Protein AF-A0A4Q3AAF3-F1 (afdb_monomer)

Solvent-accessible surface area (backbone atoms only — not comparable to full-atom values): 15117 Å² total; per-residue (Å²): 137,62,59,66,56,53,50,59,73,47,56,67,71,51,70,51,72,47,73,45,76,48,66,46,60,43,76,59,90,96,43,78,40,74,46,97,82,47,59,30,29,54,27,43,37,38,34,40,53,88,66,53,76,48,76,46,45,38,58,68,77,47,79,76,77,36,32,62,87,63,33,92,82,40,63,65,52,43,53,52,43,24,71,73,72,73,44,76,74,86,74,53,55,46,71,31,85,80,60,71,42,50,77,42,81,54,97,92,39,70,30,32,33,31,79,30,52,50,70,33,44,70,38,61,87,58,60,40,61,38,67,67,76,87,38,23,40,35,35,40,34,41,33,61,37,55,88,44,56,101,46,68,53,31,60,54,52,49,56,37,39,32,49,47,13,42,51,48,45,26,20,30,44,34,49,32,77,32,32,65,24,32,36,30,37,37,77,38,36,44,46,36,88,76,87,62,45,74,30,61,47,52,44,99,86,65,42,36,87,57,90,83,84,74,84,69,77,81,80,65,49,62,77,36,65,82,33,70,49,46,75,58,43,69,52,61,58,52,51,50,51,52,50,52,52,54,60,69,65,50,74,78,81,71,78,79,73,82,90,78,87,131

Nearest PDB structures (foldseek):
  8aq2-assembly1_A  TM=7.868E-01  e=7.734E-13  Pseudomonas aeruginosa PAO1
  8b0k-assembly1_A  TM=7.702E-01  e=8.728E-13  Escherichia coli K-12
  5vrg-assembly1_A  TM=8.049E-01  e=4.463E-12  Escherichia coli K-12
  6nwr-assembly1_A  TM=7.728E-01  e=2.034E-12  Escherichia coli K-12
  8b0n-assembly1_A  TM=7.643E-01  e=6.037E-12  Escherichia coli K-12

Mean predicted aligned error: 6.68 Å

pLDDT: mean 91.02, std 10.15, range [48.88, 98.69]

Structure (mmCIF, N/CA/C/O backbone):
data_AF-A0A4Q3AAF3-F1
#
_entry.id   AF-A0A4Q3AAF3-F1
#
loop_
_atom_site.group_PDB
_atom_site.id
_atom_site.type_symbol
_atom_site.label_atom_id
_atom_site.label_alt_id
_atom_site.label_comp_id
_atom_site.label_asym_id
_atom_site.label_entity_id
_atom_site.label_seq_id
_atom_site.pdbx_PDB_ins_code
_atom_site.Cartn_x
_atom_site.Cartn_y
_atom_site.Cartn_z
_atom_site.occupancy
_atom_site.B_iso_or_equiv
_atom_site.auth_seq_id
_atom_site.auth_comp_id
_atom_site.auth_asym_id
_atom_site.auth_atom_id
_atom_site.pdbx_PDB_model_num
ATOM 1 N N . TYR A 1 1 ? -24.291 -3.161 -12.579 1.00 52.94 1 TYR A N 1
ATOM 2 C CA . TYR A 1 1 ? -24.188 -3.611 -11.177 1.00 52.94 1 TYR A CA 1
ATOM 3 C C . TYR A 1 1 ? -23.830 -2.410 -10.315 1.00 52.94 1 TYR A C 1
ATOM 5 O O . TYR A 1 1 ? -22.797 -1.807 -10.570 1.00 52.94 1 TYR A O 1
ATOM 13 N N . ASN A 1 2 ? -24.704 -1.996 -9.392 1.00 70.31 2 ASN A N 1
ATOM 14 C CA . ASN A 1 2 ? -24.503 -0.807 -8.556 1.00 70.31 2 ASN A CA 1
ATOM 15 C C . ASN A 1 2 ? -23.909 -1.213 -7.196 1.00 70.31 2 ASN A C 1
ATOM 17 O O . ASN A 1 2 ? -24.576 -1.856 -6.389 1.00 70.31 2 ASN A O 1
ATOM 21 N N . THR A 1 3 ? -22.650 -0.851 -6.944 1.00 68.31 3 THR A N 1
ATOM 22 C CA . THR A 1 3 ? -21.942 -1.144 -5.684 1.00 68.31 3 THR A CA 1
ATOM 23 C C . THR A 1 3 ? -22.663 -0.563 -4.465 1.00 68.31 3 THR A C 1
ATOM 25 O O . THR A 1 3 ? -22.691 -1.197 -3.415 1.00 68.31 3 THR A O 1
ATOM 28 N N . LEU A 1 4 ? -23.293 0.609 -4.609 1.00 68.75 4 LEU A N 1
ATOM 29 C CA . LEU A 1 4 ? -24.018 1.260 -3.515 1.00 68.75 4 LEU A CA 1
ATOM 30 C C . LEU A 1 4 ? -25.271 0.485 -3.112 1.00 68.75 4 LEU A C 1
ATOM 32 O O . LEU A 1 4 ? -25.603 0.459 -1.931 1.00 68.75 4 LEU A O 1
ATOM 36 N N . ASP A 1 5 ? -25.937 -0.168 -4.064 1.00 71.94 5 ASP A N 1
ATOM 37 C CA . ASP A 1 5 ? -27.120 -0.972 -3.759 1.00 71.94 5 ASP A CA 1
ATOM 38 C C . ASP A 1 5 ? -26.726 -2.222 -2.967 1.00 71.94 5 ASP A C 1
ATOM 40 O O . ASP A 1 5 ? -27.377 -2.518 -1.977 1.00 71.94 5 ASP A O 1
ATOM 44 N N . ARG A 1 6 ? -25.588 -2.868 -3.272 1.00 69.50 6 ARG A N 1
ATOM 45 C CA . ARG A 1 6 ? -25.087 -3.996 -2.458 1.00 69.50 6 ARG A CA 1
ATOM 46 C C . ARG A 1 6 ? -24.661 -3.588 -1.050 1.00 69.50 6 ARG A C 1
ATOM 48 O O . ARG A 1 6 ? -24.878 -4.348 -0.115 1.00 69.50 6 ARG A O 1
ATOM 55 N N . ILE A 1 7 ? -24.056 -2.407 -0.892 1.00 72.31 7 ILE A N 1
ATOM 56 C CA . ILE A 1 7 ? -23.740 -1.872 0.442 1.00 72.31 7 ILE A CA 1
ATOM 57 C C . ILE A 1 7 ? -25.039 -1.653 1.226 1.00 72.31 7 ILE A C 1
ATOM 59 O O . ILE A 1 7 ? -25.134 -2.065 2.375 1.00 72.31 7 ILE A O 1
ATOM 63 N N . ARG A 1 8 ? -26.065 -1.071 0.591 1.00 70.12 8 ARG A N 1
ATOM 64 C CA . ARG A 1 8 ? -27.381 -0.850 1.211 1.00 70.12 8 ARG A CA 1
ATOM 65 C C . ARG A 1 8 ? -28.111 -2.156 1.535 1.00 70.12 8 ARG A C 1
ATOM 67 O O . ARG A 1 8 ? -28.707 -2.253 2.600 1.00 70.12 8 ARG A O 1
ATOM 74 N N . GLU A 1 9 ? -28.046 -3.152 0.653 1.00 71.88 9 GLU A N 1
ATOM 75 C CA . GLU A 1 9 ? -28.595 -4.499 0.870 1.00 71.88 9 GLU A CA 1
ATOM 76 C C . GLU A 1 9 ? -27.889 -5.232 2.020 1.00 71.88 9 GLU A C 1
ATOM 78 O O . GLU A 1 9 ? -28.527 -5.988 2.748 1.00 71.88 9 GLU A O 1
ATOM 83 N N . GLY A 1 10 ? -26.586 -4.997 2.203 1.00 65.94 10 GLY A N 1
ATOM 84 C CA . GLY A 1 10 ? -25.796 -5.550 3.305 1.00 65.94 10 GLY A CA 1
ATOM 85 C C . GLY A 1 10 ? -26.092 -4.935 4.678 1.00 65.94 10 GLY A C 1
ATOM 86 O O . GLY A 1 10 ? -25.635 -5.477 5.686 1.00 65.94 10 GLY A O 1
ATOM 87 N N . GLY A 1 11 ? -26.857 -3.838 4.737 1.00 71.12 11 GLY A N 1
ATOM 88 C CA . GLY A 1 11 ? -27.156 -3.113 5.973 1.00 71.12 11 GLY A CA 1
ATOM 89 C C . GLY A 1 11 ? -25.887 -2.633 6.684 1.00 71.12 11 GLY A C 1
ATOM 90 O O . GLY A 1 11 ? -24.938 -2.185 6.044 1.00 71.12 11 GLY A O 1
ATOM 91 N N . ASP A 1 12 ? -25.850 -2.778 8.009 1.00 68.25 12 ASP A N 1
ATOM 92 C CA . ASP A 1 12 ? -24.708 -2.373 8.845 1.00 68.25 12 ASP A CA 1
ATOM 93 C C . ASP A 1 12 ? -23.558 -3.401 8.847 1.00 68.25 12 ASP A C 1
ATOM 95 O O . ASP A 1 12 ? -22.558 -3.230 9.540 1.00 68.25 12 ASP A O 1
ATOM 99 N N . ASN A 1 13 ? -23.664 -4.489 8.076 1.00 81.06 13 ASN A N 1
ATOM 100 C CA . ASN A 1 13 ? -22.727 -5.610 8.132 1.00 81.06 13 ASN A CA 1
ATOM 101 C C . ASN A 1 13 ? -21.576 -5.479 7.119 1.00 81.06 13 ASN A C 1
ATOM 103 O O . ASN A 1 13 ? -21.380 -6.340 6.256 1.00 81.06 13 ASN A O 1
ATOM 107 N N . PHE A 1 14 ? -20.813 -4.388 7.205 1.00 87.69 14 PHE A N 1
ATOM 108 C CA . PHE A 1 14 ? -19.601 -4.193 6.409 1.00 87.69 14 PHE A CA 1
ATOM 109 C C . PHE A 1 14 ? -18.474 -3.559 7.224 1.00 87.69 14 PHE A C 1
ATOM 111 O O . PHE A 1 14 ? -18.699 -2.860 8.207 1.00 87.69 14 PHE A O 1
ATOM 118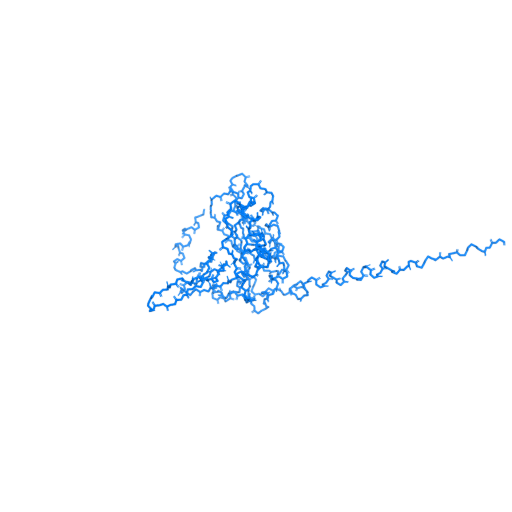 N N . THR A 1 15 ? -17.243 -3.784 6.768 1.00 91.75 15 THR A N 1
ATOM 119 C CA . THR A 1 15 ? -16.050 -3.119 7.297 1.00 91.75 15 THR A CA 1
ATOM 120 C C . THR A 1 15 ? -15.636 -2.016 6.334 1.00 91.75 15 THR A C 1
ATOM 122 O O . THR A 1 15 ? -15.412 -2.274 5.149 1.00 91.75 15 THR A O 1
ATOM 125 N N . LEU A 1 16 ? -15.516 -0.788 6.831 1.00 93.81 16 LEU A N 1
ATOM 126 C CA . LEU A 1 16 ? -15.015 0.348 6.066 1.00 93.81 16 LEU A CA 1
ATOM 127 C C . LEU A 1 16 ? -13.511 0.498 6.289 1.00 93.81 16 LEU A C 1
ATOM 129 O O . LEU A 1 16 ? -13.053 0.575 7.425 1.00 93.81 16 LEU A O 1
ATOM 133 N N . MET A 1 17 ? -12.743 0.585 5.205 1.00 97.06 17 MET A N 1
ATOM 134 C CA . MET A 1 17 ? -11.305 0.855 5.254 1.00 97.06 17 MET A CA 1
ATOM 135 C C . MET A 1 17 ? -10.993 2.106 4.442 1.00 97.06 17 MET A C 1
ATOM 137 O O . MET A 1 17 ? -11.437 2.223 3.299 1.00 97.06 17 MET A O 1
ATOM 141 N N . LEU A 1 18 ? -10.243 3.042 5.018 1.00 96.75 18 LEU A N 1
ATOM 142 C CA . LEU A 1 18 ? -9.962 4.333 4.391 1.00 96.75 18 LEU A CA 1
ATOM 143 C C . LEU A 1 18 ? -8.634 4.929 4.862 1.00 96.75 18 LEU A C 1
ATOM 145 O O . LEU A 1 18 ? -8.217 4.726 6.000 1.00 96.75 18 LEU A O 1
ATOM 149 N N . GLY A 1 19 ? -7.982 5.690 3.984 1.00 97.06 19 GLY A N 1
ATOM 150 C CA . GLY A 1 19 ? -6.834 6.510 4.362 1.00 97.06 19 GLY A CA 1
ATOM 151 C C . GLY A 1 19 ? -7.279 7.738 5.156 1.00 97.06 19 GLY A C 1
ATOM 152 O O . GLY A 1 19 ? -8.227 8.415 4.758 1.00 97.06 19 GLY A O 1
ATOM 153 N N . VAL A 1 20 ? -6.595 8.032 6.260 1.00 96.44 20 VAL A N 1
ATOM 154 C CA . VAL A 1 20 ? -6.827 9.201 7.119 1.00 96.44 20 VAL A CA 1
ATOM 155 C C . VAL A 1 20 ? -5.497 9.784 7.581 1.00 96.44 20 VAL A C 1
ATOM 157 O O . VAL A 1 20 ? -4.500 9.074 7.662 1.00 96.44 20 VAL A O 1
ATOM 160 N N . ASN A 1 21 ? -5.489 11.066 7.934 1.00 95.06 21 ASN A N 1
ATOM 161 C CA . ASN A 1 21 ? -4.389 11.633 8.705 1.00 95.06 21 ASN A CA 1
ATOM 162 C C . ASN A 1 21 ? -4.756 11.591 10.189 1.00 95.06 21 ASN A C 1
ATOM 164 O O . ASN A 1 21 ? -5.835 12.046 10.569 1.00 95.06 21 ASN A O 1
ATOM 168 N N . GLU A 1 22 ? -3.860 11.068 11.019 1.00 94.00 22 GLU A N 1
ATOM 169 C CA . GLU A 1 22 ? -3.971 11.136 12.477 1.00 94.00 22 GLU A CA 1
ATOM 170 C C . GLU A 1 22 ? -3.061 12.241 13.009 1.00 94.00 22 GLU A C 1
ATOM 172 O O . GLU A 1 22 ? -1.977 12.472 12.478 1.00 94.00 22 GLU A O 1
ATOM 177 N N . MET A 1 23 ? -3.475 12.906 14.082 1.00 93.31 23 MET A N 1
ATOM 178 C CA . MET A 1 23 ? -2.710 13.982 14.703 1.00 93.31 23 MET A CA 1
ATOM 179 C C . MET A 1 23 ? -2.819 13.880 16.220 1.00 93.31 23 MET A C 1
ATOM 181 O O . MET A 1 23 ? -3.874 13.517 16.742 1.00 93.31 23 MET A O 1
ATOM 185 N N . GLU A 1 24 ? -1.731 14.170 16.933 1.00 92.81 24 GLU A N 1
ATOM 186 C CA . GLU A 1 24 ? -1.787 14.239 18.391 1.00 92.81 24 GLU A CA 1
ATOM 187 C C . GLU A 1 24 ? -2.645 15.413 18.861 1.00 92.81 24 GLU A C 1
ATOM 189 O O . GLU A 1 24 ? -2.466 16.557 18.439 1.00 92.81 24 GLU A O 1
ATOM 194 N N . ALA A 1 25 ? -3.518 15.118 19.815 1.00 92.06 25 ALA A N 1
ATOM 195 C CA . ALA A 1 25 ? -4.294 16.098 20.547 1.00 92.06 25 ALA A CA 1
ATOM 196 C C . ALA A 1 25 ? -4.103 15.887 22.052 1.00 92.06 25 ALA A C 1
ATOM 198 O O . ALA A 1 25 ? -3.832 14.778 22.518 1.00 92.06 25 ALA A O 1
ATOM 199 N N . GLU A 1 26 ? -4.252 16.964 22.806 1.00 91.75 26 GLU A N 1
ATOM 200 C CA . GLU A 1 26 ? -4.378 16.962 24.256 1.00 91.75 26 GLU A CA 1
ATOM 201 C C . GLU A 1 26 ? -5.856 17.015 24.629 1.00 91.75 26 GLU A C 1
ATOM 203 O O . GLU A 1 26 ? -6.668 17.650 23.956 1.00 91.75 26 GLU A O 1
ATOM 208 N N . ARG A 1 27 ? -6.225 16.311 25.697 1.00 90.38 27 ARG A N 1
ATOM 209 C CA . ARG A 1 27 ? -7.585 16.357 26.225 1.00 90.38 27 ARG A CA 1
ATOM 210 C C . ARG A 1 27 ? -7.659 17.439 27.295 1.00 90.38 27 ARG A C 1
ATOM 212 O O . ARG A 1 27 ? -6.979 17.323 28.311 1.00 90.38 27 ARG A O 1
ATOM 219 N N . ASP A 1 28 ? -8.509 18.433 27.077 1.00 88.50 28 ASP A N 1
ATOM 220 C CA . ASP A 1 28 ? -8.849 19.466 28.053 1.00 88.50 28 ASP A CA 1
ATOM 221 C C . ASP A 1 28 ? -10.339 19.343 28.404 1.00 88.50 28 ASP A C 1
ATOM 223 O O . ASP A 1 28 ? -11.227 19.697 27.623 1.00 88.50 28 ASP A O 1
ATOM 227 N N . GLY A 1 29 ? -10.621 18.712 29.547 1.00 88.50 29 GLY A N 1
ATOM 228 C CA . GLY A 1 29 ? -11.976 18.317 29.934 1.00 88.50 29 GLY A CA 1
ATOM 229 C C . GLY A 1 29 ? -12.622 17.356 28.923 1.00 88.50 29 GLY A C 1
ATOM 230 O O . GLY A 1 29 ? -12.145 16.235 28.713 1.00 88.50 29 GLY A O 1
ATOM 231 N N . ASP A 1 30 ? -13.718 17.800 28.305 1.00 89.56 30 ASP A N 1
ATOM 232 C CA . ASP A 1 30 ? -14.479 17.046 27.296 1.00 89.56 30 ASP A CA 1
ATOM 233 C C . ASP A 1 30 ? -14.116 17.415 25.850 1.00 89.56 30 ASP A C 1
ATOM 235 O O . ASP A 1 30 ? -14.721 16.903 24.907 1.00 89.56 30 ASP A O 1
ATOM 239 N N . VAL A 1 31 ? -13.118 18.281 25.656 1.00 88.00 31 VAL A N 1
ATOM 240 C CA . VAL A 1 31 ? -12.682 18.733 24.333 1.00 88.00 31 VAL A CA 1
ATOM 241 C C . VAL A 1 31 ? -11.272 18.223 24.045 1.00 88.00 31 VAL A C 1
ATOM 243 O O . VAL A 1 31 ? -10.412 18.157 24.923 1.00 88.00 31 VAL A O 1
ATOM 246 N N . PHE A 1 32 ? -11.027 17.855 22.789 1.00 87.44 32 PHE A N 1
ATOM 247 C CA . PHE A 1 32 ? -9.683 17.591 22.289 1.00 87.44 32 PHE A CA 1
ATOM 248 C C . PHE A 1 32 ? -9.124 18.861 21.652 1.00 87.44 32 PHE A C 1
ATOM 250 O O . PHE A 1 32 ? -9.693 19.388 20.695 1.00 87.44 32 PHE A O 1
ATOM 257 N N . MET A 1 33 ? -8.007 19.339 22.185 1.00 88.25 33 MET A N 1
ATOM 258 C CA . MET A 1 33 ? -7.273 20.499 21.699 1.00 88.25 33 MET A CA 1
ATOM 259 C C . MET A 1 33 ? -6.016 20.028 20.974 1.00 88.25 33 MET A C 1
ATOM 261 O O . MET A 1 33 ? -5.322 19.122 21.429 1.00 88.25 33 MET A O 1
ATOM 265 N N . MET A 1 34 ? -5.701 20.628 19.829 1.00 84.50 34 MET A N 1
ATOM 266 C CA . MET A 1 34 ? -4.475 20.282 19.109 1.00 84.50 34 MET A CA 1
ATOM 267 C C . MET A 1 34 ? -3.245 20.746 19.889 1.00 84.50 34 MET A C 1
ATOM 269 O O . MET A 1 34 ? -3.215 21.871 20.391 1.00 84.50 34 MET A O 1
ATOM 273 N N . LYS A 1 35 ? -2.217 19.893 19.951 1.00 88.00 35 LYS A N 1
ATOM 274 C CA . LYS A 1 35 ? -0.924 20.273 20.535 1.00 88.00 35 LYS A CA 1
ATOM 275 C C . LYS A 1 35 ? -0.267 21.366 19.694 1.00 88.00 35 LYS A C 1
ATOM 277 O O . LYS A 1 35 ? -0.510 21.458 18.492 1.00 88.00 35 LYS A O 1
ATOM 282 N N . SER A 1 36 ? 0.594 22.167 20.320 1.00 83.75 36 SER A N 1
ATOM 283 C CA . SER A 1 36 ? 1.356 23.222 19.637 1.00 83.75 36 SER A CA 1
ATOM 284 C C . SER A 1 36 ? 2.332 22.677 18.589 1.00 83.75 36 SER A C 1
ATOM 286 O O . SER A 1 36 ? 2.505 23.301 17.547 1.00 83.75 36 SER A O 1
ATOM 288 N N . ASP A 1 37 ? 2.923 21.508 18.852 1.00 85.94 37 ASP A N 1
ATOM 289 C CA . ASP A 1 37 ? 3.763 20.746 17.921 1.00 85.94 37 ASP A CA 1
ATOM 290 C C . ASP A 1 37 ? 3.319 19.270 17.916 1.00 85.94 37 A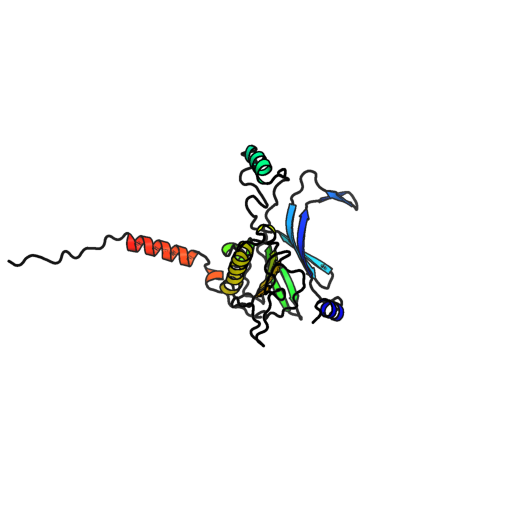SP A C 1
ATOM 292 O O . ASP A 1 37 ? 3.855 18.430 18.648 1.00 85.94 37 ASP A O 1
ATOM 296 N N . PRO A 1 38 ? 2.227 18.954 17.205 1.00 90.69 38 PRO A N 1
ATOM 297 C CA . PRO A 1 38 ? 1.637 17.631 17.222 1.00 90.69 38 PRO A CA 1
ATOM 298 C C . PRO A 1 38 ? 2.364 16.719 16.241 1.00 90.69 38 PRO A C 1
ATOM 300 O O . PRO A 1 38 ? 2.608 17.076 15.088 1.00 90.69 38 PRO A O 1
ATOM 303 N N . ARG A 1 39 ? 2.613 15.474 16.653 1.00 93.69 39 ARG A N 1
ATOM 304 C CA . ARG A 1 39 ? 2.966 14.442 15.677 1.00 93.69 39 ARG A CA 1
ATOM 305 C C . ARG A 1 39 ? 1.770 14.178 14.767 1.00 93.69 39 ARG A C 1
ATOM 307 O O . ARG A 1 39 ? 0.637 14.067 15.236 1.00 93.69 39 ARG A O 1
ATOM 314 N N . VAL A 1 40 ? 2.047 14.063 13.473 1.00 95.44 40 VAL A N 1
ATOM 315 C CA . VAL A 1 40 ? 1.059 13.776 12.430 1.00 95.44 40 VAL A CA 1
ATOM 316 C C . VAL A 1 40 ? 1.445 12.476 11.740 1.00 95.44 40 VAL A C 1
ATOM 318 O O . VAL A 1 40 ? 2.611 12.278 11.411 1.00 95.44 40 VAL A O 1
ATOM 321 N N . TRP A 1 41 ? 0.485 11.595 11.491 1.00 97.38 41 TRP A N 1
ATOM 322 C CA . TRP A 1 41 ? 0.685 10.341 10.772 1.00 97.38 41 TRP A CA 1
ATOM 323 C C . TRP A 1 41 ? -0.230 10.266 9.558 1.00 97.38 41 TRP A C 1
ATOM 325 O O . TRP A 1 41 ? -1.352 10.766 9.574 1.00 97.38 41 TRP A O 1
ATOM 335 N N . ASN A 1 42 ? 0.267 9.613 8.514 1.00 97.31 42 ASN A N 1
ATOM 336 C CA . ASN A 1 42 ? -0.546 9.126 7.412 1.00 97.31 42 ASN A CA 1
ATOM 337 C C . ASN A 1 42 ? -0.960 7.695 7.773 1.00 97.31 42 ASN A C 1
ATOM 339 O O . ASN A 1 42 ? -0.090 6.875 8.071 1.00 97.31 42 ASN A O 1
ATOM 343 N N . SER A 1 43 ? -2.254 7.402 7.797 1.00 97.88 43 SER A N 1
ATOM 344 C CA . SER A 1 43 ? -2.780 6.194 8.432 1.00 97.88 43 SER A CA 1
ATOM 345 C C . SER A 1 43 ? -3.846 5.507 7.583 1.00 97.88 43 SER A C 1
ATOM 347 O O . SER A 1 43 ? -4.553 6.131 6.796 1.00 97.88 43 SER A O 1
ATOM 349 N N . LEU A 1 44 ? -3.987 4.198 7.770 1.00 98.19 44 LEU A N 1
ATOM 350 C CA . LEU A 1 44 ? -5.137 3.415 7.333 1.00 98.19 44 LEU A CA 1
ATOM 351 C C . LEU A 1 44 ? -6.053 3.205 8.540 1.00 98.19 44 LEU A C 1
ATOM 353 O O . LEU A 1 44 ? -5.627 2.627 9.537 1.00 98.19 44 LEU A O 1
ATOM 357 N N . ALA A 1 45 ? -7.304 3.637 8.442 1.00 97.88 45 ALA A N 1
ATOM 358 C CA . ALA A 1 45 ? -8.346 3.346 9.416 1.00 97.88 45 ALA A CA 1
ATOM 359 C C . ALA A 1 45 ? -9.211 2.175 8.941 1.00 97.88 45 ALA A C 1
ATOM 361 O O . ALA A 1 45 ? -9.537 2.070 7.758 1.00 97.88 45 ALA A O 1
ATOM 362 N N . VAL A 1 46 ? -9.598 1.319 9.882 1.00 97.19 46 VAL A N 1
ATOM 363 C CA . VAL A 1 46 ? -10.510 0.192 9.692 1.00 97.19 46 VAL A CA 1
ATOM 364 C C . VAL A 1 46 ? -11.635 0.331 10.707 1.00 97.19 46 VAL A C 1
ATOM 366 O O . VAL A 1 46 ? -11.392 0.317 11.912 1.00 97.19 46 VAL A O 1
ATOM 369 N N . ILE A 1 47 ? -12.859 0.478 10.215 1.00 94.75 47 ILE A N 1
ATOM 370 C CA . ILE A 1 47 ? -14.074 0.607 11.016 1.00 94.75 47 ILE A CA 1
ATOM 371 C C . ILE A 1 47 ? -14.902 -0.647 10.771 1.00 94.75 47 ILE A C 1
ATOM 373 O O . ILE A 1 47 ? -15.376 -0.875 9.658 1.00 94.75 47 ILE A O 1
ATOM 377 N N . SER A 1 48 ? -15.019 -1.479 11.798 1.00 90.88 48 SER A N 1
ATOM 378 C CA . SER A 1 48 ? -15.778 -2.732 11.739 1.00 90.88 48 SER A CA 1
ATOM 379 C C . SER A 1 48 ? -17.285 -2.462 11.819 1.00 90.88 48 SER A C 1
ATOM 381 O O . SER A 1 48 ? -17.698 -1.392 12.264 1.00 90.88 48 SER A O 1
ATOM 383 N N . ALA A 1 49 ? -18.105 -3.446 11.441 1.00 86.00 49 ALA A N 1
ATOM 384 C CA . ALA A 1 49 ? -19.570 -3.360 11.498 1.00 86.00 49 ALA A CA 1
ATOM 385 C C . ALA A 1 49 ? -20.117 -3.010 12.901 1.00 86.00 49 ALA A C 1
ATOM 387 O O . ALA A 1 49 ? -21.150 -2.362 13.029 1.00 86.00 49 ALA A O 1
ATOM 388 N N . ASP A 1 50 ? -19.404 -3.394 13.965 1.00 85.88 50 ASP A N 1
ATOM 389 C CA . ASP A 1 50 ? -19.741 -3.065 15.358 1.00 85.88 50 ASP A CA 1
ATOM 390 C C . ASP A 1 50 ? -19.267 -1.664 15.801 1.00 85.88 50 ASP A C 1
ATOM 392 O O . ASP A 1 50 ? -19.341 -1.320 16.981 1.00 85.88 50 ASP A O 1
ATOM 396 N N . GLY A 1 51 ? -18.756 -0.855 14.869 1.00 87.75 51 GLY A N 1
ATOM 397 C CA . GLY A 1 51 ? -18.262 0.496 15.114 1.00 87.75 51 GLY A CA 1
ATOM 398 C C . GLY A 1 51 ? -16.852 0.565 15.705 1.00 87.75 51 GLY A C 1
ATOM 399 O O . GLY A 1 51 ? -16.366 1.666 15.970 1.00 87.75 51 GLY A O 1
ATOM 400 N N . LYS A 1 52 ? -16.156 -0.566 15.906 1.00 92.25 52 LYS A N 1
ATOM 401 C CA . LYS A 1 52 ? -14.773 -0.543 16.401 1.00 92.25 52 LYS A CA 1
ATOM 402 C C . LYS A 1 52 ? -13.825 0.044 15.363 1.00 92.25 52 LYS A C 1
ATOM 404 O O . LYS A 1 52 ? -13.713 -0.470 14.248 1.00 92.25 52 LYS A O 1
ATOM 409 N N . LEU A 1 53 ? -13.100 1.080 15.779 1.00 95.06 53 LEU A N 1
ATOM 410 C CA . LEU A 1 53 ? -12.029 1.710 15.016 1.00 95.06 53 LEU A CA 1
ATOM 411 C C . LEU A 1 53 ? -10.677 1.088 15.377 1.00 95.06 53 LEU A C 1
ATOM 413 O O . LEU A 1 53 ? -10.293 1.036 16.544 1.00 95.06 53 LEU A O 1
ATOM 417 N N . GLN A 1 54 ? -9.936 0.681 14.354 1.00 96.56 54 GLN A N 1
ATOM 418 C CA . GLN A 1 54 ? -8.526 0.312 14.425 1.00 96.56 54 GLN A CA 1
ATOM 419 C C . GLN A 1 54 ? -7.750 1.169 13.426 1.00 96.56 54 GLN A C 1
ATOM 421 O O . GLN A 1 54 ? -8.272 1.495 12.358 1.00 96.56 54 GLN A O 1
ATOM 426 N N . THR A 1 55 ? -6.507 1.526 13.742 1.00 97.19 55 THR A N 1
ATOM 427 C CA . THR A 1 55 ? -5.662 2.303 12.829 1.00 97.19 55 THR A CA 1
ATOM 428 C C . THR A 1 55 ? -4.281 1.679 12.669 1.00 97.19 55 THR A C 1
ATOM 430 O O . THR A 1 55 ? -3.713 1.099 13.592 1.00 97.19 55 THR A O 1
ATOM 433 N N . PHE A 1 56 ? -3.739 1.794 11.461 1.00 98.25 56 PHE A N 1
ATOM 434 C CA . PHE A 1 56 ? -2.346 1.526 11.141 1.00 98.25 56 PHE A CA 1
ATOM 435 C C . PHE A 1 56 ? -1.691 2.825 10.690 1.00 98.25 56 PHE A C 1
ATOM 437 O O . PHE A 1 56 ? -2.188 3.476 9.776 1.00 98.25 56 PHE A O 1
ATOM 444 N N . ARG A 1 57 ? -0.554 3.173 11.289 1.00 98.31 57 ARG A N 1
ATOM 445 C CA . ARG A 1 57 ? 0.254 4.335 10.905 1.00 98.31 57 ARG A CA 1
ATOM 446 C C . ARG A 1 57 ? 1.321 3.904 9.912 1.00 98.31 57 ARG A C 1
ATOM 448 O O . ARG A 1 57 ? 2.055 2.956 10.185 1.00 98.31 57 ARG A O 1
ATOM 455 N N . LYS A 1 58 ? 1.431 4.624 8.797 1.00 98.19 58 LYS A N 1
ATOM 456 C CA . LYS A 1 58 ? 2.400 4.369 7.728 1.00 98.19 58 LYS A CA 1
ATOM 457 C C . LYS A 1 58 ? 3.818 4.275 8.284 1.00 98.19 58 LYS A C 1
ATOM 459 O O . LYS A 1 58 ? 4.287 5.167 8.988 1.00 98.19 58 LYS A O 1
ATOM 464 N N . HIS A 1 59 ? 4.512 3.201 7.943 1.00 97.50 59 HIS A N 1
ATOM 465 C CA . HIS A 1 59 ? 5.853 2.903 8.423 1.00 97.50 59 HIS A CA 1
ATOM 466 C C . HIS A 1 59 ? 6.932 3.457 7.476 1.00 97.50 59 HIS A C 1
ATOM 468 O O . HIS A 1 59 ? 7.973 3.926 7.940 1.00 97.50 59 HIS A O 1
ATOM 474 N N . HIS A 1 60 ? 6.736 3.396 6.154 1.00 96.94 60 HIS A N 1
ATOM 475 C CA . HIS A 1 60 ? 7.722 3.877 5.176 1.00 96.94 60 HIS A CA 1
ATOM 476 C C . HIS A 1 60 ? 7.298 5.197 4.532 1.00 96.94 60 HIS A C 1
ATOM 478 O O . HIS A 1 60 ? 6.457 5.226 3.633 1.00 96.94 60 HIS A O 1
ATOM 484 N N . LEU A 1 61 ? 7.915 6.291 4.978 1.00 96.50 61 LEU A N 1
ATOM 485 C CA . LEU A 1 61 ? 7.620 7.631 4.478 1.00 96.50 61 LEU A CA 1
ATOM 486 C C . LEU A 1 61 ? 8.319 7.919 3.144 1.00 96.50 61 LEU A C 1
ATOM 488 O O . LEU A 1 61 ? 9.446 7.487 2.899 1.00 96.50 61 LEU A O 1
ATOM 492 N N . VAL A 1 62 ? 7.659 8.700 2.294 1.00 94.12 62 VAL A N 1
ATOM 493 C CA . VAL A 1 62 ? 8.194 9.160 1.011 1.00 94.12 62 VAL A CA 1
ATOM 494 C C . VAL A 1 62 ? 9.111 10.359 1.241 1.00 94.12 62 VAL A C 1
ATOM 496 O O . VAL A 1 62 ? 8.688 11.402 1.742 1.00 94.12 62 VAL A O 1
ATOM 499 N N . ILE A 1 63 ? 10.372 10.226 0.832 1.00 91.12 63 ILE A N 1
ATOM 500 C CA . ILE A 1 63 ? 11.363 11.307 0.881 1.00 91.12 63 ILE A CA 1
ATOM 501 C C . ILE A 1 63 ? 10.888 12.480 0.010 1.00 91.12 63 ILE A C 1
ATOM 503 O O . ILE A 1 63 ? 10.444 12.279 -1.117 1.00 91.12 63 ILE A O 1
ATOM 507 N N . PHE A 1 64 ? 10.972 13.695 0.550 1.00 88.44 64 PHE A N 1
ATOM 508 C CA . PHE A 1 64 ? 10.494 14.965 -0.016 1.00 88.44 64 PHE A CA 1
ATOM 509 C C . PHE A 1 64 ? 8.975 15.093 -0.190 1.00 88.44 64 PHE A C 1
ATOM 511 O O . PHE A 1 64 ? 8.503 16.194 -0.449 1.00 88.44 64 PHE A O 1
ATOM 518 N N . GLY A 1 65 ? 8.208 14.015 -0.019 1.00 85.88 65 GLY A N 1
ATOM 519 C CA . GLY A 1 65 ? 6.744 14.068 0.010 1.00 85.88 65 GLY A CA 1
ATOM 520 C C . GLY A 1 65 ? 6.188 14.183 1.428 1.00 85.88 65 GLY A C 1
ATOM 521 O O . GLY A 1 65 ? 5.298 14.984 1.684 1.00 85.88 65 GLY A O 1
ATOM 522 N N . GLU A 1 66 ? 6.723 13.385 2.352 1.00 91.31 66 GLU A N 1
ATOM 523 C CA . GLU A 1 66 ? 6.225 13.268 3.730 1.00 91.31 66 GLU A CA 1
ATOM 524 C C . GLU A 1 66 ? 7.256 13.708 4.776 1.00 91.31 66 GLU A C 1
ATOM 526 O O . GLU A 1 66 ? 6.894 14.006 5.911 1.00 91.31 66 GLU A O 1
ATOM 531 N N . TYR A 1 67 ? 8.537 13.770 4.408 1.00 93.38 67 TYR A N 1
ATOM 532 C CA . TYR A 1 67 ? 9.594 14.351 5.233 1.00 93.38 67 TYR A CA 1
ATOM 533 C C . TYR A 1 67 ? 10.778 14.795 4.369 1.00 93.38 67 TYR A C 1
ATOM 535 O O . TYR A 1 67 ? 10.985 14.282 3.267 1.00 93.38 67 TYR A O 1
ATOM 543 N N . ILE A 1 68 ? 11.596 15.715 4.881 1.00 93.50 68 ILE A N 1
ATOM 544 C CA . ILE A 1 68 ? 12.859 16.113 4.249 1.00 93.50 68 ILE A CA 1
ATOM 545 C C . ILE A 1 68 ? 14.021 15.558 5.087 1.00 93.50 68 ILE A C 1
ATOM 547 O O . ILE A 1 68 ? 14.163 15.932 6.254 1.00 93.50 68 ILE A O 1
ATOM 551 N N . PRO A 1 69 ? 14.880 14.683 4.532 1.00 92.50 69 PRO A N 1
ATOM 552 C CA . PRO A 1 69 ? 16.037 14.176 5.258 1.00 92.50 69 PRO A CA 1
ATOM 553 C C . PRO A 1 69 ? 16.948 15.308 5.740 1.00 92.50 69 PRO A C 1
ATOM 555 O O . PRO A 1 69 ? 17.268 16.214 4.976 1.00 92.50 69 PRO A O 1
ATOM 558 N N . LEU A 1 70 ? 17.412 15.218 6.990 1.00 92.50 70 LEU A N 1
ATOM 559 C CA . LEU A 1 70 ? 18.365 16.157 7.602 1.00 92.50 70 LEU A CA 1
ATOM 560 C C . LEU A 1 70 ? 17.879 17.613 7.703 1.00 92.50 70 LEU A C 1
ATOM 562 O O . LEU A 1 70 ? 18.697 18.480 8.005 1.00 92.50 70 LEU A O 1
ATOM 566 N N . VAL A 1 71 ? 16.589 17.896 7.499 1.00 91.62 71 VAL A N 1
ATOM 567 C CA . VAL A 1 71 ? 16.065 19.273 7.521 1.00 91.62 71 VAL A CA 1
ATOM 568 C C . VAL A 1 71 ? 16.324 19.986 8.850 1.00 91.62 71 VAL A C 1
ATOM 570 O O . VAL A 1 71 ? 16.700 21.155 8.841 1.00 91.62 71 VAL A O 1
ATOM 573 N N . ASP A 1 72 ? 16.268 19.259 9.969 1.00 88.62 72 ASP A N 1
ATOM 574 C CA . ASP A 1 72 ? 16.548 19.803 11.306 1.00 88.62 72 ASP A CA 1
ATOM 575 C C . ASP A 1 72 ? 18.024 20.187 11.491 1.00 88.62 72 ASP A C 1
ATOM 577 O O . ASP A 1 72 ? 18.356 21.087 12.258 1.00 88.62 72 ASP A O 1
ATOM 581 N N . LYS A 1 73 ? 18.934 19.510 10.775 1.00 93.31 73 LYS A N 1
ATOM 582 C CA . LYS A 1 73 ? 20.382 19.777 10.816 1.00 93.31 73 LYS A CA 1
ATOM 583 C C . LYS A 1 73 ? 20.816 20.787 9.758 1.00 93.31 73 LYS A C 1
ATOM 585 O O . LYS A 1 73 ? 21.818 21.471 9.941 1.00 93.31 73 LYS A O 1
ATOM 590 N N . LEU A 1 74 ? 20.089 20.860 8.644 1.00 93.88 74 LEU A N 1
ATOM 591 C CA . LEU A 1 74 ? 20.401 21.675 7.473 1.00 93.88 74 LEU A CA 1
ATOM 592 C C . LEU A 1 74 ? 19.167 22.510 7.075 1.00 93.88 74 LEU A C 1
ATOM 594 O O . LEU A 1 74 ? 18.518 22.209 6.070 1.00 93.88 74 LEU A O 1
ATOM 598 N N . PRO A 1 75 ? 18.852 23.600 7.801 1.00 88.94 75 PRO A N 1
ATOM 599 C CA . PRO A 1 75 ? 17.614 24.364 7.597 1.00 88.94 75 PRO A CA 1
ATOM 600 C C . PRO A 1 75 ? 17.462 24.980 6.199 1.00 88.94 75 PRO A C 1
ATOM 602 O O . PRO A 1 75 ? 16.355 25.305 5.770 1.00 88.94 75 PRO A O 1
ATOM 605 N N . PHE A 1 76 ? 18.559 25.138 5.449 1.00 92.75 76 PHE A N 1
ATOM 606 C CA . PHE A 1 76 ? 18.500 25.609 4.063 1.00 92.75 76 PHE A CA 1
ATOM 607 C C . PHE A 1 76 ? 17.753 24.631 3.137 1.00 92.75 76 PHE A C 1
ATOM 609 O O . PHE A 1 76 ? 17.227 25.066 2.115 1.00 92.75 76 PHE A O 1
ATOM 616 N N . LEU A 1 77 ? 17.646 23.344 3.499 1.00 91.88 77 LEU A N 1
ATOM 617 C CA . LEU A 1 77 ? 16.875 22.355 2.741 1.00 91.88 77 LEU A CA 1
ATOM 618 C C . LEU A 1 77 ? 15.384 22.707 2.691 1.00 91.88 77 LEU A C 1
ATOM 620 O O . LEU A 1 77 ? 14.758 22.529 1.649 1.00 91.88 77 LEU A O 1
ATOM 624 N N . ALA A 1 78 ? 14.830 23.282 3.765 1.00 89.00 78 ALA A N 1
ATOM 625 C CA . ALA A 1 78 ? 13.449 23.764 3.773 1.00 89.00 78 ALA A CA 1
ATOM 626 C C . ALA A 1 78 ? 13.241 24.916 2.773 1.00 89.00 78 ALA A C 1
ATOM 628 O O . ALA A 1 78 ? 12.212 24.971 2.103 1.00 89.00 78 ALA A O 1
ATOM 629 N N . LYS A 1 79 ? 14.241 25.797 2.613 1.00 89.19 79 LYS A N 1
ATOM 630 C CA . LYS A 1 79 ? 14.199 26.886 1.622 1.00 89.19 79 LYS A CA 1
ATOM 631 C C . LYS A 1 79 ? 14.274 26.361 0.189 1.00 89.19 79 LYS A C 1
ATOM 633 O O . LYS A 1 79 ? 13.541 26.840 -0.667 1.00 89.19 79 LYS A O 1
ATOM 638 N N . ILE A 1 80 ? 15.136 25.375 -0.074 1.00 90.06 80 ILE A N 1
ATOM 639 C CA . ILE A 1 80 ? 15.212 24.720 -1.391 1.00 90.06 80 ILE A CA 1
ATOM 640 C C . ILE A 1 80 ? 13.876 24.051 -1.721 1.00 90.06 80 ILE A C 1
ATOM 642 O O . ILE A 1 80 ? 13.375 24.200 -2.832 1.00 90.06 80 ILE A O 1
ATOM 646 N N . TYR A 1 81 ? 13.283 23.350 -0.751 1.00 89.12 81 TYR A N 1
ATOM 647 C CA . TYR A 1 81 ? 11.968 22.745 -0.918 1.00 89.12 81 TYR A CA 1
ATOM 648 C C . TYR A 1 81 ? 10.903 23.793 -1.245 1.00 89.12 81 TYR A C 1
ATOM 650 O O . TYR A 1 81 ? 10.184 23.622 -2.221 1.00 89.12 81 TYR A O 1
ATOM 658 N N . GLU A 1 82 ? 10.846 24.906 -0.508 1.00 89.31 82 GLU A N 1
ATOM 659 C CA . GLU A 1 82 ? 9.905 25.997 -0.797 1.00 89.31 82 GLU A CA 1
ATOM 660 C C . GLU A 1 82 ? 10.083 26.550 -2.219 1.00 89.31 82 GLU A C 1
ATOM 662 O O . GLU A 1 82 ? 9.099 26.750 -2.928 1.00 89.31 82 GLU A O 1
ATOM 667 N N . GLN A 1 83 ? 11.327 26.721 -2.675 1.00 89.06 83 GLN A N 1
ATOM 668 C CA . GLN A 1 83 ? 11.628 27.180 -4.033 1.00 89.06 83 GLN A CA 1
ATOM 669 C C . GLN A 1 83 ? 11.202 26.184 -5.121 1.00 89.06 83 GLN A C 1
ATOM 671 O O . GLN A 1 83 ? 10.751 26.609 -6.182 1.00 89.06 83 GLN A O 1
ATOM 676 N N . GLN A 1 84 ? 11.356 24.876 -4.890 1.00 87.50 84 GLN A N 1
ATOM 677 C CA . GLN A 1 84 ? 11.044 23.848 -5.892 1.00 87.50 84 GLN A CA 1
ATOM 678 C C . GLN A 1 84 ? 9.576 23.416 -5.882 1.00 87.50 84 GLN A C 1
ATOM 680 O O . GLN A 1 84 ? 8.977 23.240 -6.941 1.00 87.50 84 GLN A O 1
ATOM 685 N N . ALA A 1 85 ? 8.999 23.229 -4.697 1.00 83.62 85 ALA A N 1
ATOM 686 C CA . ALA A 1 85 ? 7.624 22.779 -4.514 1.00 83.62 85 ALA A CA 1
ATOM 687 C C . ALA A 1 85 ? 6.614 23.937 -4.555 1.00 83.62 85 ALA A C 1
ATOM 689 O O . ALA A 1 85 ? 5.418 23.698 -4.704 1.00 83.62 85 ALA A O 1
ATOM 690 N N . GLY A 1 86 ? 7.074 25.186 -4.407 1.00 83.69 86 GLY A N 1
ATOM 691 C CA . GLY A 1 86 ? 6.219 26.376 -4.368 1.00 83.69 86 GLY A CA 1
ATOM 692 C C . GLY A 1 86 ? 5.381 26.496 -3.091 1.00 83.69 86 GLY A C 1
ATOM 693 O O . GLY A 1 86 ? 4.475 27.325 -3.028 1.00 83.69 86 GLY A O 1
ATOM 694 N N . VAL A 1 87 ? 5.659 25.666 -2.081 1.00 84.81 87 VAL A N 1
ATOM 695 C CA . VAL A 1 87 ? 4.943 25.623 -0.802 1.00 84.81 87 VAL A CA 1
ATOM 696 C C . VAL A 1 87 ? 5.930 25.556 0.356 1.00 84.81 87 VAL A C 1
ATOM 698 O O . VAL A 1 87 ? 6.940 24.855 0.290 1.00 84.81 87 VAL A O 1
ATOM 701 N N . LYS A 1 88 ? 5.631 26.275 1.441 1.00 85.81 88 LYS A N 1
ATOM 702 C CA . LYS A 1 88 ? 6.445 26.230 2.660 1.00 85.81 88 LYS A CA 1
ATOM 703 C C . LYS A 1 88 ? 6.460 24.822 3.239 1.00 85.81 88 LYS A C 1
ATOM 705 O O . LYS A 1 88 ? 5.442 24.132 3.243 1.00 85.81 88 LYS A O 1
ATOM 710 N N . TYR A 1 89 ? 7.614 24.419 3.762 1.00 84.38 89 TYR A N 1
ATOM 711 C CA . TYR A 1 89 ? 7.731 23.164 4.490 1.00 84.38 89 TYR A CA 1
ATOM 712 C C . TYR A 1 89 ? 6.889 23.227 5.772 1.00 84.38 89 TYR A C 1
ATOM 714 O O . TYR A 1 89 ? 7.168 24.031 6.659 1.00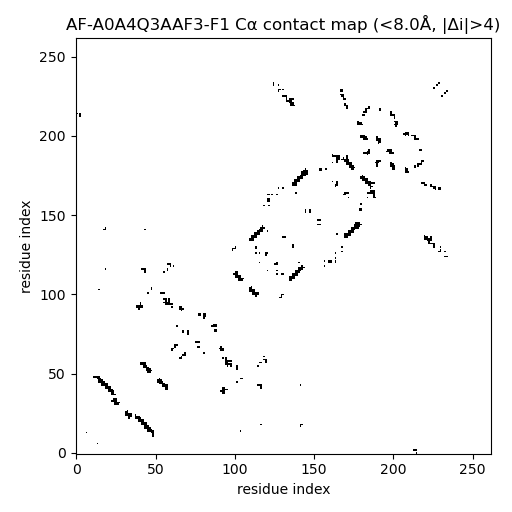 84.38 89 TYR A O 1
ATOM 722 N N . GLY A 1 90 ? 5.842 22.402 5.834 1.00 80.75 90 GLY A N 1
ATOM 723 C CA . GLY A 1 90 ? 4.856 22.393 6.921 1.00 80.75 90 GLY A CA 1
ATOM 724 C C . GLY A 1 90 ? 5.167 21.431 8.069 1.00 80.75 90 GLY A C 1
ATOM 725 O O . GLY A 1 90 ? 4.318 21.255 8.933 1.00 80.75 90 GLY A O 1
ATOM 726 N N . GLY A 1 91 ? 6.344 20.798 8.069 1.00 85.94 91 GLY A N 1
ATOM 727 C CA . GLY A 1 91 ? 6.711 19.742 9.017 1.00 85.94 91 GLY A CA 1
ATOM 728 C C . GLY A 1 91 ? 6.727 18.347 8.386 1.00 85.94 91 GLY A C 1
ATOM 729 O O . GLY A 1 91 ? 6.373 18.171 7.219 1.00 85.94 91 GLY A O 1
ATOM 730 N N . ALA A 1 92 ? 7.193 17.365 9.159 1.00 90.81 92 ALA A N 1
ATOM 731 C CA . ALA A 1 92 ? 7.290 15.969 8.739 1.00 90.81 92 ALA A CA 1
ATOM 732 C C . ALA A 1 92 ? 6.137 15.137 9.303 1.00 90.81 92 ALA A C 1
ATOM 734 O O . ALA A 1 92 ? 5.721 15.322 10.448 1.00 90.81 92 ALA A O 1
ATOM 735 N N . PHE A 1 93 ? 5.704 14.138 8.538 1.00 94.75 93 PHE A N 1
ATOM 736 C CA . PHE A 1 93 ? 4.964 13.023 9.109 1.00 94.75 93 PHE A CA 1
ATOM 737 C C . PHE A 1 93 ? 5.869 12.196 10.029 1.00 94.75 93 PHE A C 1
ATOM 739 O O . PHE A 1 93 ? 7.074 12.058 9.818 1.00 94.75 93 PHE A O 1
ATOM 746 N N . SER A 1 94 ? 5.256 11.606 11.045 1.00 96.25 94 SER A N 1
ATOM 747 C CA . SER A 1 94 ? 5.862 10.621 11.928 1.00 96.25 94 SER A CA 1
ATOM 748 C C . SER A 1 94 ? 5.700 9.213 11.352 1.00 96.25 94 SER A C 1
ATOM 750 O O . SER A 1 94 ? 4.704 8.900 10.699 1.00 96.25 94 SER A O 1
ATOM 752 N N . MET A 1 95 ? 6.682 8.348 11.610 1.00 96.38 95 MET A N 1
ATOM 753 C CA . MET A 1 95 ? 6.614 6.931 11.241 1.00 96.38 95 MET A CA 1
ATOM 754 C C . MET A 1 95 ? 5.740 6.159 12.231 1.00 96.38 95 MET A C 1
ATOM 756 O O . MET A 1 95 ? 5.757 6.421 13.436 1.00 96.38 95 MET A O 1
ATOM 760 N N . GLY A 1 96 ? 4.980 5.198 11.717 1.00 96.88 96 GLY A N 1
ATOM 761 C CA . GLY A 1 96 ? 4.392 4.128 12.510 1.00 96.88 96 GLY A CA 1
ATOM 762 C C . GLY A 1 96 ? 5.410 3.042 12.856 1.00 96.88 96 GLY A C 1
ATOM 763 O O . GLY A 1 96 ? 6.432 2.891 12.188 1.00 96.88 96 GLY A O 1
ATOM 764 N N . GLU A 1 97 ? 5.104 2.277 13.902 1.00 96.25 97 GLU A N 1
ATOM 765 C CA . GLU A 1 97 ? 5.993 1.239 14.451 1.00 96.25 97 GLU A CA 1
ATOM 766 C C . GLU A 1 97 ? 5.388 -0.172 14.372 1.00 96.25 97 GLU A C 1
ATOM 768 O O . GLU A 1 97 ? 6.100 -1.164 14.521 1.00 96.25 97 GLU A O 1
ATOM 773 N N . SER A 1 98 ? 4.076 -0.281 14.127 1.00 96.44 98 SER A N 1
ATOM 774 C CA . SER A 1 98 ? 3.385 -1.572 14.089 1.00 96.44 98 SER A CA 1
ATOM 775 C C . SER A 1 98 ? 3.790 -2.390 12.864 1.00 96.44 98 SER A C 1
ATOM 777 O O . SER A 1 98 ? 3.849 -1.885 11.743 1.00 96.44 98 SER A O 1
ATOM 779 N N . LEU A 1 99 ? 4.014 -3.682 13.092 1.00 97.19 99 LEU A N 1
ATOM 780 C CA . LEU A 1 99 ? 4.216 -4.702 12.062 1.00 97.19 99 LEU A CA 1
ATOM 781 C C . LEU A 1 99 ? 3.172 -5.823 12.174 1.00 97.19 99 LEU A C 1
ATOM 783 O O . LEU A 1 99 ? 3.378 -6.930 11.665 1.00 97.19 99 LEU A O 1
ATOM 787 N N . GLU A 1 100 ? 2.060 -5.535 12.854 1.00 97.06 100 GLU A N 1
ATOM 788 C CA . GLU A 1 100 ? 0.945 -6.457 13.027 1.00 97.06 100 GLU A CA 1
ATOM 789 C C . GLU A 1 100 ? -0.146 -6.206 11.978 1.00 97.06 100 GLU A C 1
ATOM 791 O O . GLU A 1 100 ? -0.506 -5.050 11.726 1.00 97.06 100 GLU A O 1
ATOM 796 N N . PRO A 1 101 ? -0.685 -7.266 11.350 1.00 97.44 101 PRO A N 1
ATOM 797 C CA . PRO A 1 101 ? -1.910 -7.170 10.565 1.00 97.44 101 PRO A CA 1
ATOM 798 C C . PRO A 1 101 ? -3.087 -6.681 11.414 1.00 97.44 101 PRO A C 1
ATOM 800 O O . PRO A 1 101 ? -3.191 -7.026 12.590 1.00 97.44 101 PRO A O 1
ATOM 803 N N . LEU A 1 102 ? -4.013 -5.940 10.806 1.00 97.44 102 LEU A N 1
ATOM 804 C CA . LEU A 1 102 ? -5.252 -5.524 11.465 1.00 97.44 102 LEU A CA 1
ATOM 805 C C . LEU A 1 102 ? -6.292 -6.656 11.361 1.00 97.44 102 LEU A C 1
ATOM 807 O O . LEU A 1 102 ? -6.638 -7.039 10.240 1.00 97.44 102 LEU A O 1
ATOM 811 N N . PRO A 1 103 ? -6.794 -7.214 12.475 1.00 96.12 103 PRO A N 1
ATOM 812 C CA . PRO A 1 103 ? -7.810 -8.260 12.435 1.00 96.12 103 PRO A CA 1
ATOM 813 C C . PRO A 1 103 ? -9.165 -7.689 12.006 1.00 96.12 103 PRO A C 1
ATOM 815 O O . PRO A 1 103 ? -9.617 -6.671 12.536 1.00 96.12 103 PRO A O 1
ATOM 818 N N . VAL A 1 104 ? -9.829 -8.366 11.068 1.00 94.88 104 VAL A N 1
ATOM 819 C CA . VAL A 1 104 ? -11.206 -8.065 10.654 1.00 94.88 104 VAL A CA 1
ATOM 820 C C . VAL A 1 104 ? -12.026 -9.339 10.538 1.00 94.88 104 VAL A C 1
ATOM 822 O O . VAL A 1 104 ? -11.548 -10.345 10.023 1.00 94.88 104 VAL A O 1
ATOM 825 N N . GLU A 1 105 ? -13.278 -9.292 10.976 1.00 92.56 105 GLU A N 1
ATOM 826 C CA . GLU A 1 105 ? -14.197 -10.423 10.850 1.00 92.56 105 GLU A CA 1
ATOM 827 C C . GLU A 1 105 ? -14.865 -10.409 9.474 1.00 92.56 105 GLU A C 1
ATOM 829 O O . GLU A 1 105 ? -15.570 -9.465 9.116 1.00 92.56 105 GLU A O 1
ATOM 834 N N . ILE A 1 106 ? -14.650 -11.464 8.687 1.00 89.25 106 ILE A N 1
ATOM 835 C CA . ILE A 1 106 ? -15.268 -11.639 7.371 1.00 89.25 106 ILE A CA 1
ATOM 836 C C . ILE A 1 106 ? -15.946 -13.004 7.348 1.00 89.25 106 ILE A C 1
ATOM 838 O O . ILE A 1 106 ? -15.289 -14.038 7.374 1.00 89.25 106 ILE A O 1
ATOM 842 N N . ARG A 1 107 ? -17.284 -13.011 7.267 1.00 85.62 107 ARG A N 1
ATOM 843 C CA . ARG A 1 107 ? -18.101 -14.241 7.188 1.00 85.62 107 ARG A CA 1
ATOM 844 C C . ARG A 1 107 ? -17.811 -15.251 8.318 1.00 85.62 107 ARG A C 1
ATOM 846 O O . ARG A 1 107 ? -17.871 -16.455 8.091 1.00 85.62 107 ARG A O 1
ATOM 853 N N . GLY A 1 108 ? -17.532 -14.754 9.524 1.00 87.62 108 GLY A N 1
ATOM 854 C CA . GLY A 1 108 ? -17.251 -15.579 10.706 1.00 87.62 108 GLY A CA 1
ATOM 855 C C . GLY A 1 108 ? -15.814 -16.101 10.803 1.00 87.62 108 GLY A C 1
ATOM 856 O O . GLY A 1 108 ? -15.552 -16.959 11.641 1.00 87.62 108 GLY A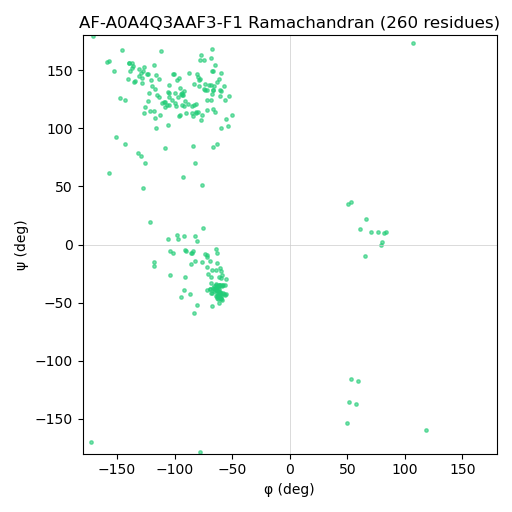 O 1
ATOM 857 N N . GLU A 1 109 ? -14.903 -15.615 9.956 1.00 92.50 109 GLU A N 1
ATOM 858 C CA . GLU A 1 109 ? -13.466 -15.874 10.058 1.00 92.50 109 GLU A CA 1
ATOM 859 C C . GLU A 1 109 ? -12.704 -14.569 10.309 1.00 92.50 109 GLU A C 1
ATOM 861 O O . GLU A 1 109 ? -12.906 -13.573 9.606 1.00 92.50 109 GLU A O 1
ATOM 866 N N . THR A 1 110 ? -11.772 -14.598 11.263 1.00 95.38 110 THR A N 1
ATOM 867 C CA . THR A 1 110 ? -10.812 -13.513 11.465 1.00 95.38 110 THR A CA 1
ATOM 868 C C . THR A 1 110 ? -9.795 -13.515 10.326 1.00 95.38 110 THR A C 1
ATOM 870 O O . THR A 1 110 ? -9.001 -14.445 10.175 1.00 95.38 110 THR A O 1
ATOM 873 N N . VAL A 1 111 ? -9.794 -12.453 9.528 1.00 97.06 111 VAL A N 1
ATOM 874 C CA . VAL A 1 111 ? -8.847 -12.216 8.437 1.00 97.06 111 VAL A CA 1
ATOM 875 C C . VAL A 1 111 ? -7.844 -11.149 8.862 1.00 97.06 111 VAL A C 1
ATOM 877 O O . VAL A 1 111 ? -8.217 -10.070 9.316 1.00 97.06 111 VAL A O 1
ATOM 880 N N . GLY A 1 112 ? -6.552 -11.425 8.684 1.00 97.62 112 GLY A N 1
ATOM 881 C CA . GLY A 1 112 ? -5.496 -10.442 8.913 1.00 97.62 112 GLY A CA 1
ATOM 882 C C . GLY A 1 112 ? -5.325 -9.506 7.715 1.00 97.62 112 GLY A C 1
ATOM 883 O O . GLY A 1 112 ? -4.866 -9.924 6.651 1.00 97.62 112 GLY A O 1
ATOM 884 N N . VAL A 1 113 ? -5.634 -8.224 7.882 1.00 98.19 113 VAL A N 1
ATOM 885 C CA . VAL A 1 113 ? -5.350 -7.189 6.881 1.00 98.19 113 VAL A CA 1
ATOM 886 C C . VAL A 1 113 ? -3.895 -6.762 7.010 1.00 98.19 113 VAL A C 1
ATOM 888 O O . VAL A 1 113 ? 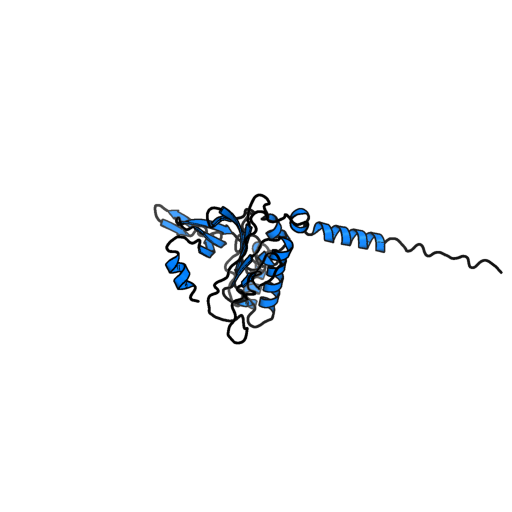-3.515 -6.164 8.009 1.00 98.19 113 VAL A O 1
ATOM 891 N N . ILE A 1 114 ? -3.082 -7.039 5.995 1.00 98.44 114 ILE A N 1
ATOM 892 C CA . ILE A 1 114 ? -1.746 -6.466 5.827 1.00 98.44 114 ILE A CA 1
ATOM 893 C C . ILE A 1 114 ? -1.934 -5.033 5.317 1.00 98.44 114 ILE A C 1
ATOM 895 O O . ILE A 1 114 ? -2.326 -4.850 4.156 1.00 98.44 114 ILE A O 1
ATOM 899 N N . PRO A 1 115 ? -1.695 -4.015 6.158 1.00 98.25 115 PRO A N 1
ATOM 900 C CA . PRO A 1 115 ? -1.927 -2.641 5.767 1.00 98.25 115 PRO A CA 1
ATOM 901 C C . PRO A 1 115 ? -0.776 -2.143 4.886 1.00 98.25 115 PRO A C 1
ATOM 903 O O . PRO A 1 115 ? 0.394 -2.462 5.101 1.00 98.25 115 PRO A O 1
ATOM 906 N N . SER A 1 116 ? -1.111 -1.357 3.871 1.00 98.12 116 SER A N 1
ATOM 907 C CA . SER A 1 116 ? -0.146 -0.684 3.013 1.00 98.12 116 SER A CA 1
ATOM 908 C C . SER A 1 116 ? -0.688 0.689 2.639 1.00 98.12 116 SER A C 1
ATOM 910 O O . SER A 1 116 ? -1.787 0.816 2.103 1.00 98.12 116 SER A O 1
ATOM 912 N N . VAL A 1 117 ? 0.071 1.741 2.924 1.00 98.31 117 VAL A N 1
ATOM 913 C CA . VAL A 1 117 ? -0.322 3.105 2.574 1.00 98.31 117 VAL A CA 1
ATOM 914 C C . VAL A 1 117 ? 0.570 3.602 1.449 1.00 98.31 117 VAL A C 1
ATOM 916 O O . VAL A 1 117 ? 1.793 3.680 1.583 1.00 98.31 117 VAL A O 1
ATOM 919 N N . CYS A 1 118 ? -0.045 4.004 0.338 1.00 96.38 118 CYS A N 1
ATOM 920 C CA . CYS A 1 118 ? 0.631 4.617 -0.796 1.00 96.38 118 CYS A CA 1
ATOM 921 C C . CYS A 1 118 ? 1.807 3.741 -1.276 1.00 96.38 118 CYS A C 1
ATOM 923 O O . CYS A 1 118 ? 1.599 2.609 -1.703 1.00 96.38 118 CYS A O 1
ATOM 925 N N . PHE A 1 119 ? 3.028 4.259 -1.161 1.00 95.38 119 PHE A N 1
ATOM 926 C CA . PHE A 1 119 ? 4.264 3.733 -1.724 1.00 95.38 119 PHE A CA 1
ATOM 927 C C . PHE A 1 119 ? 4.784 2.480 -1.009 1.00 95.38 119 PHE A C 1
ATOM 929 O O . PHE A 1 119 ? 5.745 1.867 -1.469 1.00 95.38 119 PHE A O 1
ATOM 936 N N . GLU A 1 120 ? 4.193 2.091 0.124 1.00 97.75 120 GLU A N 1
ATOM 937 C CA . GLU A 1 120 ? 4.654 0.943 0.911 1.00 97.75 120 GLU A CA 1
ATOM 938 C C . GLU A 1 120 ? 4.581 -0.380 0.146 1.00 97.75 120 GLU A C 1
ATOM 940 O O . GLU A 1 120 ? 5.408 -1.260 0.379 1.00 97.75 120 GLU A O 1
ATOM 945 N N . ASP A 1 121 ? 3.667 -0.521 -0.816 1.00 97.12 121 ASP A N 1
ATOM 946 C CA . ASP A 1 121 ? 3.595 -1.725 -1.650 1.00 97.12 121 ASP A CA 1
ATOM 947 C C . ASP A 1 121 ? 4.750 -1.853 -2.661 1.00 97.12 121 ASP A C 1
ATOM 949 O O . ASP A 1 121 ? 4.991 -2.927 -3.215 1.00 97.12 121 ASP A O 1
ATOM 953 N N . THR A 1 122 ? 5.566 -0.815 -2.823 1.00 96.75 122 THR A N 1
ATOM 954 C CA . THR A 1 122 ? 6.841 -0.891 -3.549 1.00 96.75 122 THR A CA 1
ATOM 955 C C . THR A 1 122 ? 7.996 -1.381 -2.669 1.00 96.75 122 THR A C 1
ATOM 957 O O . THR A 1 122 ? 9.082 -1.653 -3.180 1.00 96.75 122 THR A O 1
ATOM 960 N N . VAL A 1 123 ? 7.774 -1.543 -1.357 1.00 97.06 123 VAL A N 1
ATOM 961 C CA . VAL A 1 123 ? 8.795 -1.883 -0.358 1.00 97.06 123 VAL A CA 1
ATOM 962 C C . VAL A 1 123 ? 8.596 -3.329 0.123 1.00 97.06 123 VAL A C 1
ATOM 964 O O . VAL A 1 123 ? 8.018 -3.568 1.187 1.00 97.06 123 VAL A O 1
ATOM 967 N N . PRO A 1 124 ? 9.096 -4.341 -0.611 1.00 96.56 124 PRO A N 1
ATOM 968 C CA . PRO A 1 124 ? 8.794 -5.743 -0.311 1.00 96.56 124 PRO A CA 1
ATOM 969 C C . PRO A 1 124 ? 9.315 -6.184 1.061 1.00 96.56 124 PRO A C 1
ATOM 971 O O . PRO A 1 124 ? 8.629 -6.901 1.793 1.00 96.56 124 PRO A O 1
ATOM 974 N N . ARG A 1 125 ? 10.485 -5.669 1.465 1.00 96.81 125 ARG A N 1
ATOM 975 C CA . ARG A 1 125 ? 11.096 -5.918 2.780 1.00 96.81 125 ARG A CA 1
ATOM 976 C C . ARG A 1 125 ? 10.236 -5.470 3.966 1.00 96.81 125 ARG A C 1
ATOM 978 O O . ARG A 1 125 ? 10.461 -5.952 5.074 1.00 96.81 125 ARG A O 1
ATOM 985 N N . LEU A 1 126 ? 9.310 -4.532 3.753 1.00 97.50 126 LEU A N 1
ATOM 986 C CA . LEU A 1 126 ? 8.359 -4.089 4.768 1.00 97.50 126 LEU A CA 1
ATOM 987 C C . LEU A 1 126 ? 7.165 -5.042 4.807 1.00 97.50 126 LEU A C 1
ATOM 989 O O . LEU A 1 126 ? 6.937 -5.677 5.832 1.00 97.50 126 LEU A O 1
ATOM 993 N N . LEU A 1 127 ? 6.459 -5.203 3.683 1.00 97.62 127 LEU A N 1
ATOM 994 C CA . LEU A 1 127 ? 5.215 -5.983 3.624 1.00 97.62 127 LEU A CA 1
ATOM 995 C C . LEU A 1 127 ? 5.402 -7.441 4.054 1.00 97.62 127 LEU A C 1
ATOM 997 O O . LEU A 1 127 ? 4.534 -7.997 4.724 1.00 97.62 127 LEU A O 1
ATOM 1001 N N . ARG A 1 128 ? 6.558 -8.054 3.758 1.00 97.25 128 ARG A N 1
ATOM 1002 C CA . ARG A 1 128 ? 6.842 -9.427 4.207 1.00 97.25 128 ARG A CA 1
ATOM 1003 C C . ARG A 1 128 ? 6.798 -9.602 5.731 1.00 97.25 128 ARG A C 1
ATOM 1005 O O . ARG A 1 128 ? 6.530 -10.705 6.190 1.00 97.25 128 ARG A O 1
ATOM 1012 N N . LYS A 1 129 ? 7.045 -8.544 6.516 1.00 97.44 129 LYS A N 1
ATOM 1013 C CA . LYS A 1 129 ? 7.061 -8.601 7.990 1.00 97.44 129 LYS A CA 1
ATOM 1014 C C . LYS A 1 129 ? 5.666 -8.766 8.599 1.00 97.44 129 LYS A C 1
ATOM 1016 O O . LYS A 1 129 ? 5.554 -9.227 9.729 1.00 97.44 129 LYS A O 1
ATOM 1021 N N . PHE A 1 130 ? 4.616 -8.446 7.845 1.00 97.88 130 PHE A N 1
ATOM 1022 C CA . PHE A 1 130 ? 3.223 -8.611 8.265 1.00 97.88 130 PHE A CA 1
ATOM 1023 C C . PHE A 1 130 ? 2.678 -10.019 7.987 1.00 97.88 130 PHE A C 1
ATOM 1025 O O . PHE A 1 130 ? 1.566 -10.346 8.393 1.00 97.88 130 PHE A O 1
ATOM 1032 N N . VAL A 1 131 ? 3.417 -10.881 7.281 1.00 97.69 131 VAL A N 1
ATOM 1033 C CA . VAL A 1 131 ? 2.928 -12.229 6.965 1.00 97.69 131 VAL A CA 1
ATOM 1034 C C . VAL A 1 131 ? 2.801 -13.056 8.246 1.00 97.69 131 VAL A C 1
ATOM 1036 O O . VAL A 1 131 ? 3.708 -13.080 9.080 1.00 97.69 131 VAL A O 1
ATOM 1039 N N . ARG A 1 132 ? 1.665 -13.737 8.390 1.00 96.06 132 ARG A N 1
ATOM 1040 C CA . ARG A 1 132 ? 1.365 -14.710 9.443 1.00 96.06 132 ARG A CA 1
ATOM 1041 C C . ARG A 1 132 ? 0.877 -16.009 8.791 1.00 96.06 132 ARG A C 1
ATOM 1043 O O . ARG A 1 132 ? 0.345 -15.991 7.677 1.00 96.06 132 ARG A O 1
ATOM 1050 N N . SER A 1 133 ? 1.139 -17.143 9.434 1.00 89.31 133 SER A N 1
ATOM 1051 C CA . SER A 1 133 ? 0.864 -18.489 8.895 1.00 89.31 133 SER A CA 1
ATOM 1052 C C . SER A 1 133 ? -0.357 -19.168 9.514 1.00 89.31 133 SER A C 1
ATOM 1054 O O . SER A 1 133 ? -0.713 -20.270 9.113 1.00 89.31 133 SER A O 1
ATOM 1056 N N . ASP A 1 134 ? -0.958 -18.543 10.516 1.00 88.06 134 ASP A N 1
ATOM 1057 C CA . ASP A 1 134 ? -2.028 -19.069 11.360 1.00 88.06 134 ASP A CA 1
ATOM 1058 C C . ASP A 1 134 ? -3.437 -18.765 10.835 1.00 88.06 134 ASP A C 1
ATOM 1060 O O . ASP A 1 134 ? -4.408 -19.286 11.378 1.00 88.06 134 ASP A O 1
ATOM 1064 N N . GLY A 1 135 ? -3.572 -17.994 9.752 1.00 94.38 135 GLY A N 1
ATOM 1065 C CA . GLY A 1 135 ? -4.886 -17.682 9.203 1.00 94.38 135 GLY A CA 1
ATOM 1066 C C . GLY A 1 135 ? -4.892 -16.980 7.845 1.00 94.38 135 GLY A C 1
ATOM 1067 O O . GLY A 1 135 ? -3.835 -16.698 7.261 1.00 94.38 135 GLY A O 1
ATOM 1068 N N . PRO A 1 136 ? -6.101 -16.699 7.325 1.00 97.69 136 PRO A N 1
ATOM 1069 C CA . PRO A 1 136 ? -6.284 -15.949 6.094 1.00 97.69 136 PRO A CA 1
ATOM 1070 C C . PRO A 1 136 ? -5.741 -14.528 6.237 1.00 97.69 136 PRO A C 1
ATOM 1072 O O . PRO A 1 136 ? -5.933 -13.863 7.255 1.00 97.69 136 PRO A O 1
ATOM 1075 N N . GLN A 1 137 ? -5.094 -14.030 5.184 1.00 97.94 137 GLN A N 1
ATOM 1076 C CA . GLN A 1 137 ? -4.664 -12.636 5.125 1.00 97.94 137 GLN A CA 1
ATOM 1077 C C . GLN A 1 137 ? -4.895 -12.029 3.747 1.00 97.94 137 GLN A C 1
ATOM 1079 O O . GLN A 1 137 ? -4.773 -12.708 2.723 1.00 97.94 137 GLN A O 1
ATOM 1084 N N . ILE A 1 138 ? -5.144 -10.724 3.739 1.00 98.25 138 ILE A N 1
ATOM 1085 C CA . ILE A 1 138 ? -5.274 -9.898 2.537 1.00 98.25 138 ILE A CA 1
ATOM 1086 C C . ILE A 1 138 ? -4.393 -8.669 2.652 1.00 98.25 138 ILE A C 1
ATOM 1088 O O . ILE A 1 138 ? -4.207 -8.149 3.745 1.00 98.25 138 ILE A O 1
ATOM 1092 N N . ILE A 1 139 ? -3.871 -8.178 1.535 1.00 98.69 139 ILE A N 1
ATOM 1093 C CA . ILE A 1 139 ? -3.185 -6.888 1.498 1.00 98.69 139 ILE A CA 1
ATOM 1094 C C . ILE A 1 139 ? -4.206 -5.813 1.135 1.00 98.69 139 ILE A C 1
ATOM 1096 O O . ILE A 1 139 ? -4.952 -5.964 0.169 1.00 98.69 139 ILE A O 1
ATOM 1100 N N . VAL A 1 140 ? -4.228 -4.717 1.883 1.00 98.69 140 VAL A N 1
ATOM 1101 C CA . VAL A 1 140 ? -5.056 -3.553 1.558 1.00 98.69 140 VAL A CA 1
ATOM 1102 C C . VAL A 1 140 ? -4.137 -2.372 1.326 1.00 98.69 140 VAL A C 1
ATOM 1104 O O . VAL A 1 140 ? -3.444 -1.932 2.241 1.00 98.69 140 VAL A O 1
ATOM 1107 N N . ASN A 1 141 ? -4.125 -1.881 0.087 1.00 98.62 141 ASN A N 1
ATOM 1108 C CA . ASN A 1 141 ? -3.386 -0.688 -0.291 1.00 98.62 141 ASN A CA 1
ATOM 1109 C C . ASN A 1 141 ? -4.345 0.484 -0.523 1.00 98.62 141 ASN A C 1
ATOM 1111 O O . ASN A 1 141 ? -5.214 0.415 -1.395 1.00 98.62 141 ASN A O 1
ATOM 1115 N N . VAL A 1 142 ? -4.174 1.563 0.242 1.00 98.31 142 VAL A N 1
ATOM 1116 C CA . VAL A 1 142 ? -4.856 2.847 0.011 1.00 98.31 142 VAL A CA 1
ATOM 1117 C C . VAL A 1 142 ? -3.841 3.860 -0.499 1.00 98.31 142 VAL A C 1
ATOM 1119 O O . VAL A 1 142 ? -2.816 4.096 0.135 1.00 98.31 142 VAL A O 1
ATOM 1122 N N . THR A 1 143 ? -4.082 4.442 -1.671 1.00 97.38 143 THR A N 1
ATOM 1123 C CA . THR A 1 143 ? -3.061 5.229 -2.383 1.00 97.38 143 THR A CA 1
ATOM 1124 C C . THR A 1 143 ? -3.647 6.414 -3.147 1.00 97.38 143 THR A C 1
ATOM 1126 O O . THR A 1 143 ? -4.857 6.533 -3.341 1.00 97.38 143 THR A O 1
ATOM 1129 N N . ASN A 1 144 ? -2.778 7.317 -3.594 1.00 96.00 144 ASN A N 1
ATOM 1130 C CA . ASN A 1 144 ? -3.141 8.462 -4.416 1.00 96.00 144 ASN A CA 1
ATOM 1131 C C . ASN A 1 144 ? -2.056 8.748 -5.461 1.00 96.00 144 ASN A C 1
ATOM 1133 O O . ASN A 1 144 ? -1.221 9.611 -5.268 1.00 96.00 144 ASN A O 1
ATOM 1137 N N . ASP A 1 145 ? -2.098 8.111 -6.623 1.00 94.69 145 ASP A N 1
ATOM 1138 C CA . ASP A 1 145 ? -1.099 8.312 -7.682 1.00 94.69 145 ASP A CA 1
ATOM 1139 C C . ASP A 1 145 ? -1.266 9.637 -8.456 1.00 94.69 145 ASP A C 1
ATOM 1141 O O . ASP A 1 145 ? -0.668 9.828 -9.516 1.00 94.69 145 ASP A O 1
ATOM 1145 N N . GLY A 1 146 ? -2.066 10.584 -7.950 1.00 90.31 146 GLY A N 1
ATOM 1146 C CA . GLY A 1 146 ? -2.357 11.853 -8.621 1.00 90.31 146 GLY A CA 1
ATOM 1147 C C . GLY A 1 146 ? -1.122 12.714 -8.900 1.00 90.31 146 GLY A C 1
ATOM 1148 O O . GLY A 1 146 ? -1.092 13.433 -9.900 1.00 90.31 146 GLY A O 1
ATOM 1149 N N . TRP A 1 147 ? -0.068 12.603 -8.083 1.00 85.94 147 TRP A N 1
ATOM 1150 C CA . TRP A 1 147 ? 1.193 13.324 -8.304 1.00 85.94 147 TRP A CA 1
ATOM 1151 C C . TRP A 1 147 ? 1.956 12.844 -9.543 1.00 85.94 147 TRP A C 1
ATOM 1153 O O . TRP A 1 147 ? 2.739 13.613 -10.099 1.00 85.94 147 TRP A O 1
ATOM 1163 N N . PHE A 1 148 ? 1.712 11.617 -10.022 1.00 89.62 148 PHE A N 1
ATOM 1164 C CA . PHE A 1 148 ? 2.320 11.129 -11.261 1.00 89.62 148 PHE A CA 1
ATOM 1165 C C . PHE A 1 148 ? 1.655 11.713 -12.511 1.00 89.62 148 PHE A C 1
ATOM 1167 O O . PHE A 1 148 ? 2.257 11.651 -13.582 1.00 89.62 148 PHE A O 1
ATOM 1174 N N . LYS A 1 149 ? 0.457 12.312 -12.399 1.00 89.31 149 LYS A N 1
ATOM 1175 C CA . LYS A 1 149 ? -0.325 12.834 -13.536 1.00 89.31 149 LYS A CA 1
ATOM 1176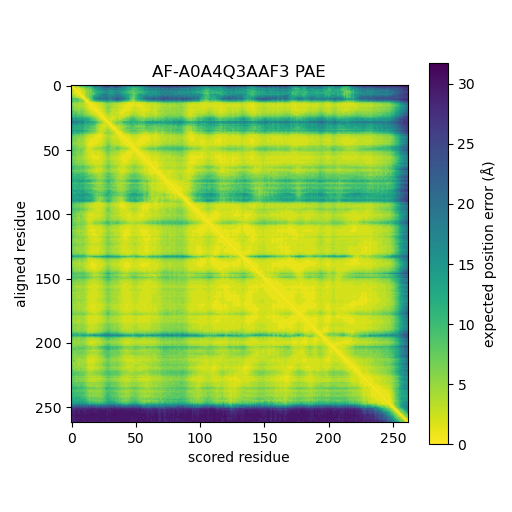 C C . LYS A 1 149 ? -0.439 11.780 -14.655 1.00 89.31 149 LYS A C 1
ATOM 1178 O O . LYS A 1 149 ? -0.341 10.586 -14.395 1.00 89.31 149 LYS A O 1
ATOM 1183 N N . ALA A 1 150 ? -0.622 12.204 -15.905 1.00 88.12 150 ALA A N 1
ATOM 1184 C CA . ALA A 1 150 ? -0.662 11.327 -17.076 1.00 88.12 150 ALA A CA 1
ATOM 1185 C C . ALA A 1 150 ? 0.741 10.838 -17.505 1.00 88.12 150 ALA A C 1
ATOM 1187 O O . ALA A 1 150 ? 1.138 10.988 -18.659 1.00 88.12 150 ALA A O 1
ATOM 1188 N N . THR A 1 151 ? 1.518 10.286 -16.570 1.00 92.69 151 THR A N 1
ATOM 1189 C CA . THR A 1 151 ? 2.800 9.623 -16.853 1.00 92.69 151 THR A CA 1
ATOM 1190 C C . THR A 1 151 ? 2.697 8.116 -16.586 1.00 92.69 151 THR A C 1
ATOM 1192 O O . THR A 1 151 ? 1.767 7.670 -15.910 1.00 92.69 151 THR A O 1
ATOM 1195 N N . PRO A 1 152 ? 3.665 7.300 -17.046 1.00 93.00 152 PRO A N 1
ATOM 1196 C CA . PRO A 1 152 ? 3.698 5.869 -16.734 1.00 93.00 152 PRO A CA 1
ATOM 1197 C C . PRO A 1 152 ? 3.870 5.529 -15.243 1.00 93.00 152 PRO A C 1
ATOM 1199 O O . PRO A 1 152 ? 3.773 4.355 -14.887 1.00 93.00 152 PRO A O 1
ATOM 1202 N N . GLY A 1 153 ? 4.124 6.513 -14.369 1.00 95.00 153 GLY A N 1
ATOM 1203 C CA . GLY A 1 153 ? 4.418 6.290 -12.950 1.00 95.00 153 GLY A CA 1
ATOM 1204 C C . GLY A 1 153 ? 3.332 5.502 -12.214 1.00 95.00 153 GLY A C 1
ATOM 1205 O O . GLY A 1 153 ? 3.650 4.547 -11.509 1.00 95.00 153 GLY A O 1
ATOM 1206 N N . ALA A 1 154 ? 2.051 5.810 -12.448 1.00 94.94 154 ALA A N 1
ATOM 1207 C CA . ALA A 1 154 ? 0.937 5.077 -11.834 1.00 94.94 154 ALA A CA 1
ATOM 1208 C C . ALA A 1 154 ? 0.895 3.599 -12.273 1.00 94.94 154 ALA A C 1
ATOM 1210 O O . ALA A 1 154 ? 0.682 2.704 -11.456 1.00 94.94 154 ALA A O 1
ATOM 1211 N N . ALA A 1 155 ? 1.177 3.320 -13.551 1.00 94.38 155 ALA A N 1
ATOM 1212 C CA . ALA A 1 155 ? 1.243 1.953 -14.068 1.00 94.38 155 ALA A CA 1
ATOM 1213 C C . ALA A 1 155 ? 2.453 1.179 -13.512 1.00 94.38 155 ALA A C 1
ATOM 1215 O O . ALA A 1 155 ? 2.335 -0.003 -13.187 1.00 94.38 155 ALA A O 1
ATOM 1216 N N . GLN A 1 156 ? 3.606 1.835 -13.352 1.00 96.81 156 GLN A N 1
ATOM 1217 C CA . GLN A 1 156 ? 4.796 1.236 -12.737 1.00 96.81 156 GLN A CA 1
ATOM 1218 C C . GLN A 1 156 ? 4.591 0.957 -11.242 1.00 96.81 156 GLN A C 1
ATOM 1220 O O . GLN A 1 156 ? 4.971 -0.108 -10.751 1.00 96.81 156 GLN A O 1
ATOM 1225 N N . HIS A 1 157 ? 3.955 1.878 -10.517 1.00 97.75 157 HIS A N 1
ATOM 1226 C CA . HIS A 1 157 ? 3.574 1.680 -9.119 1.00 97.75 157 HIS A CA 1
ATOM 1227 C C . HIS A 1 157 ? 2.626 0.479 -8.987 1.00 97.75 157 HIS A C 1
ATOM 1229 O O . HIS A 1 157 ? 2.884 -0.430 -8.201 1.00 97.75 157 HIS A O 1
ATOM 1235 N N . PHE A 1 158 ? 1.603 0.399 -9.842 1.00 97.81 158 PHE A N 1
ATOM 1236 C CA . PHE A 1 158 ? 0.684 -0.736 -9.869 1.00 97.81 158 PHE A CA 1
ATOM 1237 C C . PHE A 1 158 ? 1.371 -2.073 -10.185 1.00 97.81 158 PHE A C 1
ATOM 1239 O O . PHE A 1 158 ? 1.074 -3.091 -9.559 1.00 97.81 158 PHE A O 1
ATOM 1246 N N . ALA A 1 159 ? 2.322 -2.090 -11.122 1.00 97.44 159 ALA A N 1
ATOM 1247 C CA . ALA A 1 159 ? 3.099 -3.290 -11.421 1.00 97.44 159 ALA A CA 1
ATOM 1248 C C . ALA A 1 159 ? 3.876 -3.789 -10.188 1.00 97.44 159 ALA A C 1
ATOM 1250 O O . ALA A 1 159 ? 3.869 -4.988 -9.911 1.00 97.44 159 ALA A O 1
ATOM 1251 N N . ASN A 1 160 ? 4.473 -2.880 -9.409 1.00 97.69 160 ASN A N 1
ATOM 1252 C CA . ASN A 1 160 ? 5.136 -3.219 -8.146 1.00 97.69 160 ASN A CA 1
ATOM 1253 C C . ASN A 1 160 ? 4.161 -3.780 -7.100 1.00 97.69 160 ASN A C 1
ATOM 1255 O O . ASN A 1 160 ? 4.472 -4.785 -6.461 1.00 97.69 160 ASN A O 1
ATOM 1259 N N . ALA A 1 161 ? 2.968 -3.194 -6.976 1.00 98.00 161 ALA A N 1
ATOM 1260 C CA . ALA A 1 161 ? 1.930 -3.680 -6.069 1.00 98.00 161 ALA A CA 1
ATOM 1261 C C . ALA A 1 161 ? 1.559 -5.148 -6.353 1.00 98.00 161 ALA A C 1
ATOM 1263 O O . ALA A 1 161 ? 1.477 -5.975 -5.441 1.00 98.00 161 ALA A O 1
ATOM 1264 N N . ARG A 1 162 ? 1.421 -5.515 -7.636 1.00 98.38 162 ARG A N 1
ATOM 1265 C CA . ARG A 1 162 ? 1.115 -6.895 -8.055 1.00 98.38 162 ARG A CA 1
ATOM 1266 C C . ARG A 1 162 ? 2.195 -7.895 -7.638 1.00 98.38 162 ARG A C 1
ATOM 1268 O O . ARG A 1 162 ? 1.856 -9.019 -7.267 1.00 98.38 162 ARG A O 1
ATOM 1275 N N . PHE A 1 163 ? 3.471 -7.498 -7.642 1.00 98.19 163 PHE A N 1
ATOM 1276 C CA . PHE A 1 163 ? 4.552 -8.364 -7.160 1.00 98.19 163 PHE A CA 1
ATOM 1277 C C . PHE A 1 163 ? 4.384 -8.732 -5.687 1.00 98.19 163 PHE A C 1
ATOM 1279 O O . PHE A 1 163 ? 4.646 -9.878 -5.336 1.00 98.19 163 PHE A O 1
ATOM 1286 N N . ARG A 1 164 ? 3.860 -7.839 -4.838 1.00 98.25 164 ARG A N 1
ATOM 1287 C CA . ARG A 1 164 ? 3.617 -8.152 -3.417 1.00 98.25 164 ARG A CA 1
ATOM 1288 C C . ARG A 1 164 ? 2.614 -9.284 -3.245 1.00 98.25 164 ARG A C 1
ATOM 1290 O O . ARG A 1 164 ? 2.830 -10.179 -2.427 1.00 98.25 164 ARG A O 1
ATOM 1297 N N . ALA A 1 165 ? 1.553 -9.282 -4.051 1.00 98.12 165 ALA A N 1
ATOM 1298 C CA . ALA A 1 165 ? 0.557 -10.346 -4.015 1.00 98.12 165 ALA A CA 1
ATOM 1299 C C . ALA A 1 165 ? 1.155 -11.705 -4.427 1.00 98.12 1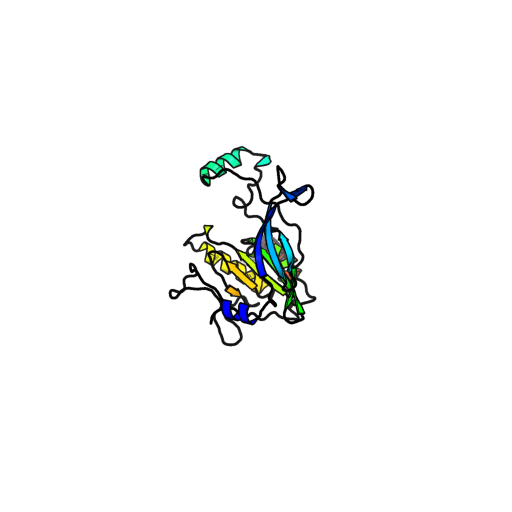65 ALA A C 1
ATOM 1301 O O . ALA A 1 165 ? 0.878 -12.728 -3.799 1.00 98.12 165 ALA A O 1
ATOM 1302 N N . ILE A 1 166 ? 2.040 -11.702 -5.433 1.00 98.00 166 ILE A N 1
ATOM 1303 C CA . ILE A 1 166 ? 2.764 -12.892 -5.910 1.00 98.00 166 ILE A CA 1
ATOM 1304 C C . ILE A 1 166 ? 3.753 -13.399 -4.854 1.00 98.00 166 ILE A C 1
ATOM 1306 O O . ILE A 1 166 ? 3.736 -14.578 -4.495 1.00 98.00 166 ILE A O 1
ATOM 1310 N N . GLU A 1 167 ? 4.617 -12.514 -4.362 1.00 98.00 167 GLU A N 1
ATOM 1311 C CA . GLU A 1 167 ? 5.714 -12.821 -3.440 1.00 98.00 167 GLU A CA 1
ATOM 1312 C C . GLU A 1 167 ? 5.217 -13.378 -2.112 1.00 98.00 167 GLU A C 1
ATOM 1314 O O . GLU A 1 167 ? 5.853 -14.265 -1.545 1.00 98.00 167 GLU A O 1
ATOM 1319 N N . LEU A 1 168 ? 4.091 -12.865 -1.611 1.00 97.75 168 LEU A N 1
ATOM 1320 C CA . LEU A 1 168 ? 3.554 -13.218 -0.297 1.00 97.75 168 LEU A CA 1
ATOM 1321 C C . LEU A 1 168 ? 2.392 -14.214 -0.378 1.00 97.75 168 LEU A C 1
ATOM 1323 O O . LEU A 1 168 ? 1.923 -14.693 0.653 1.00 97.75 168 LEU A O 1
ATOM 1327 N N . ARG A 1 169 ? 1.911 -14.533 -1.589 1.00 97.50 169 ARG A N 1
ATOM 1328 C CA . ARG A 1 169 ? 0.712 -15.360 -1.820 1.00 97.50 169 ARG A CA 1
ATOM 1329 C C . ARG A 1 169 ? -0.496 -14.884 -1.016 1.00 97.50 169 ARG A C 1
ATOM 1331 O O . ARG A 1 169 ? -1.307 -15.690 -0.566 1.00 97.50 169 ARG A O 1
ATOM 1338 N N . ARG A 1 170 ? -0.606 -13.569 -0.838 1.00 98.00 170 ARG A N 1
ATOM 1339 C CA . ARG A 1 170 ? -1.762 -12.900 -0.241 1.00 98.00 170 ARG A CA 1
ATOM 1340 C C . ARG A 1 170 ? -2.418 -12.067 -1.335 1.00 98.00 170 ARG A C 1
ATOM 1342 O O . ARG A 1 170 ? -1.709 -11.315 -2.000 1.00 98.00 170 ARG A O 1
ATOM 1349 N N . PRO A 1 171 ? -3.722 -12.219 -1.583 1.00 98.19 171 PRO A N 1
ATOM 1350 C CA . PRO A 1 171 ? -4.393 -11.381 -2.560 1.00 98.19 171 PRO A CA 1
ATOM 1351 C C . PRO A 1 171 ? -4.453 -9.931 -2.042 1.00 98.19 171 PRO A C 1
ATOM 1353 O O . PRO A 1 171 ? -4.291 -9.685 -0.845 1.00 98.19 171 PRO A O 1
ATOM 1356 N N . MET A 1 172 ? -4.657 -8.965 -2.935 1.00 98.69 172 MET A N 1
ATOM 1357 C CA . MET A 1 172 ? -4.636 -7.538 -2.615 1.00 98.69 172 MET A CA 1
ATOM 1358 C C . MET A 1 172 ? -5.889 -6.821 -3.119 1.00 98.69 172 MET A C 1
ATOM 1360 O O . MET A 1 172 ? -6.315 -7.024 -4.254 1.00 98.69 172 MET A O 1
ATOM 1364 N N . ILE A 1 173 ? -6.424 -5.917 -2.300 1.00 98.25 173 ILE A N 1
ATOM 1365 C CA . ILE A 1 173 ? -7.339 -4.859 -2.736 1.00 98.25 173 ILE A CA 1
ATOM 1366 C C . ILE A 1 173 ? -6.553 -3.549 -2.746 1.00 98.25 173 ILE A C 1
ATOM 1368 O O . ILE A 1 173 ? -6.030 -3.127 -1.714 1.00 98.25 173 ILE A O 1
ATOM 1372 N N . ARG A 1 174 ? -6.462 -2.904 -3.912 1.00 98.38 174 ARG A N 1
ATOM 1373 C CA . ARG A 1 174 ? -5.840 -1.587 -4.077 1.00 98.38 174 ARG A CA 1
ATOM 1374 C C . ARG A 1 174 ? -6.906 -0.553 -4.415 1.00 98.38 174 ARG A C 1
ATOM 1376 O O . ARG A 1 174 ? -7.588 -0.680 -5.432 1.00 98.38 174 ARG A O 1
ATOM 1383 N N . CYS A 1 175 ? -7.014 0.480 -3.588 1.00 97.88 175 CYS A N 1
ATOM 1384 C CA . CYS A 1 175 ? -7.929 1.600 -3.766 1.00 97.88 175 CYS A CA 1
ATOM 1385 C C . CYS A 1 175 ? -7.130 2.894 -3.937 1.00 97.88 175 CYS A C 1
ATOM 1387 O O . CYS A 1 175 ? -6.525 3.403 -2.991 1.00 97.88 175 CYS A O 1
ATOM 1389 N N . ALA A 1 176 ? -7.129 3.422 -5.158 1.00 97.00 176 ALA A N 1
ATOM 1390 C CA . ALA A 1 176 ? -6.431 4.639 -5.533 1.00 97.00 176 ALA A CA 1
ATOM 1391 C C . ALA A 1 176 ? -7.418 5.802 -5.710 1.00 97.00 176 ALA A C 1
ATOM 1393 O O . ALA A 1 176 ? -8.405 5.659 -6.428 1.00 97.00 176 ALA A O 1
ATOM 1394 N N . ASN A 1 177 ? -7.135 6.963 -5.107 1.00 95.00 177 ASN A N 1
ATOM 1395 C CA . ASN A 1 177 ? -7.898 8.195 -5.363 1.00 95.00 177 ASN A CA 1
ATOM 1396 C C . ASN A 1 177 ? -7.790 8.626 -6.839 1.00 95.00 177 ASN A C 1
ATOM 1398 O O . ASN A 1 177 ? -8.789 8.830 -7.520 1.00 95.00 177 ASN A O 1
ATOM 1402 N N . THR A 1 178 ? -6.555 8.692 -7.331 1.00 92.56 178 THR A N 1
ATOM 1403 C CA . THR A 1 178 ? -6.199 8.745 -8.752 1.00 92.56 178 THR A CA 1
ATOM 1404 C C . THR A 1 178 ? -5.170 7.647 -8.977 1.00 92.56 178 THR A C 1
ATOM 1406 O O . THR A 1 178 ? -4.344 7.421 -8.095 1.00 92.56 178 THR A O 1
ATOM 1409 N N . GLY A 1 179 ? -5.199 6.962 -10.119 1.00 94.25 179 GLY A N 1
ATOM 1410 C CA . GLY A 1 179 ? -4.318 5.824 -10.393 1.00 94.25 179 GLY A CA 1
ATOM 1411 C C . GLY A 1 179 ? -5.102 4.541 -10.624 1.00 94.25 179 GLY A C 1
ATOM 1412 O O . GLY A 1 179 ? -6.283 4.574 -10.955 1.00 94.25 179 GLY A O 1
ATOM 1413 N N . VAL A 1 180 ? -4.439 3.397 -10.464 1.00 97.00 180 VAL A N 1
ATOM 1414 C CA . VAL A 1 180 ? -5.064 2.092 -10.709 1.00 97.00 180 VAL A CA 1
ATOM 1415 C C . VAL A 1 180 ? -5.705 1.561 -9.427 1.00 97.00 180 VAL A C 1
ATOM 1417 O O . VAL A 1 180 ? -4.999 1.215 -8.477 1.00 97.00 180 VAL A O 1
ATOM 1420 N N . SER A 1 181 ? -7.037 1.467 -9.429 1.00 98.12 181 SER A N 1
ATOM 1421 C CA . SER A 1 181 ? -7.821 0.734 -8.425 1.00 98.12 181 SER A CA 1
ATOM 1422 C C . SER A 1 181 ? -8.162 -0.658 -8.949 1.00 98.12 181 SER A C 1
ATOM 1424 O O . SER A 1 181 ? -8.693 -0.781 -10.056 1.00 98.12 181 SER A O 1
ATOM 1426 N N . ALA A 1 182 ? -7.857 -1.702 -8.180 1.00 98.06 182 ALA A N 1
ATOM 1427 C CA . ALA A 1 182 ? -8.010 -3.082 -8.632 1.00 98.06 182 ALA A CA 1
ATOM 1428 C C . ALA A 1 182 ? -8.099 -4.095 -7.485 1.00 98.06 182 ALA A C 1
ATOM 1430 O O . ALA A 1 182 ? -7.568 -3.875 -6.395 1.00 98.06 182 ALA A O 1
ATOM 1431 N N . ALA A 1 183 ? -8.693 -5.250 -7.784 1.00 98.25 183 ALA A N 1
ATOM 1432 C CA . ALA A 1 183 ? -8.520 -6.469 -7.002 1.00 98.25 183 ALA A CA 1
ATOM 1433 C C . ALA A 1 183 ? -7.487 -7.372 -7.687 1.00 98.25 183 ALA A C 1
ATOM 1435 O O . ALA A 1 183 ? -7.553 -7.615 -8.892 1.00 98.25 183 ALA A O 1
ATOM 1436 N N . ILE A 1 184 ? -6.515 -7.847 -6.913 1.00 98.56 184 ILE A N 1
ATOM 1437 C CA . ILE A 1 184 ? -5.357 -8.597 -7.391 1.00 98.56 184 ILE A CA 1
ATOM 1438 C C . ILE A 1 184 ? -5.326 -9.946 -6.674 1.00 98.56 184 ILE A C 1
ATOM 1440 O O . ILE A 1 184 ? -5.270 -10.011 -5.448 1.00 98.56 184 ILE A O 1
ATOM 1444 N N . THR A 1 185 ? -5.325 -11.039 -7.425 1.00 98.06 185 THR A N 1
ATOM 1445 C CA . THR A 1 185 ? -5.245 -12.395 -6.871 1.00 98.06 185 THR A CA 1
ATOM 1446 C C . THR A 1 185 ? -3.878 -12.670 -6.228 1.00 98.06 185 THR A C 1
ATOM 1448 O O . THR A 1 185 ? -2.893 -11.973 -6.473 1.00 98.06 185 THR A O 1
ATOM 1451 N N . SER A 1 186 ? -3.759 -13.770 -5.481 1.00 97.00 186 SER A N 1
ATOM 1452 C CA . SER A 1 186 ? -2.480 -14.267 -4.930 1.00 97.00 186 SER A CA 1
ATOM 1453 C C . SER A 1 186 ? -1.452 -14.708 -5.995 1.00 97.00 186 SER A C 1
ATOM 1455 O O . SER A 1 186 ? -0.321 -15.090 -5.676 1.00 97.00 186 SER A O 1
ATOM 1457 N N . THR A 1 187 ? -1.830 -14.682 -7.276 1.00 96.44 187 THR A N 1
ATOM 1458 C CA . THR A 1 187 ? -0.951 -14.901 -8.435 1.00 96.44 187 THR A CA 1
ATOM 1459 C C . THR A 1 187 ? -0.630 -13.604 -9.178 1.00 96.44 187 THR A C 1
ATOM 1461 O O . THR A 1 187 ? 0.032 -13.637 -10.212 1.00 96.44 187 THR A O 1
ATOM 1464 N N . GLY A 1 188 ? -1.074 -12.457 -8.657 1.00 97.38 188 GLY A N 1
ATOM 1465 C CA . GLY A 1 188 ? -0.872 -11.150 -9.270 1.00 97.38 188 GLY A CA 1
ATOM 1466 C C . GLY A 1 188 ? -1.800 -10.874 -10.451 1.00 97.38 188 GLY A C 1
ATOM 1467 O O . GLY A 1 188 ? -1.560 -9.918 -11.184 1.00 97.38 188 GLY A O 1
ATOM 1468 N N . SER A 1 189 ? -2.827 -11.690 -10.691 1.00 97.44 189 SER A N 1
ATOM 1469 C CA . SER A 1 189 ? -3.804 -11.461 -11.760 1.00 97.44 189 SER A CA 1
ATOM 1470 C C . SER A 1 189 ? -4.831 -10.415 -11.333 1.00 97.44 189 SER A C 1
ATOM 1472 O O . SER A 1 189 ? -5.239 -10.394 -10.179 1.00 97.44 189 SER A O 1
ATOM 1474 N N . THR A 1 190 ? -5.288 -9.583 -12.264 1.00 97.38 190 THR A N 1
ATOM 1475 C CA . THR A 1 190 ? -6.462 -8.710 -12.078 1.00 97.38 190 THR A CA 1
ATOM 1476 C C . THR A 1 190 ? -7.727 -9.310 -12.687 1.00 97.38 190 THR A C 1
ATOM 1478 O O . THR A 1 190 ? -8.769 -8.669 -12.761 1.00 97.38 190 THR A O 1
ATOM 1481 N N . VAL A 1 191 ? -7.641 -10.563 -13.124 1.00 96.75 191 VAL A N 1
ATOM 1482 C CA . VAL A 1 191 ? -8.756 -11.368 -13.610 1.00 96.75 191 VAL A CA 1
ATOM 1483 C C . VAL A 1 191 ? -9.114 -12.382 -12.531 1.00 96.75 191 VAL A C 1
ATOM 1485 O O . VAL A 1 191 ? -8.233 -13.112 -12.067 1.00 96.75 191 VAL A O 1
ATOM 1488 N N . HIS A 1 192 ? -10.389 -12.413 -12.139 1.00 94.31 192 HIS A N 1
ATOM 1489 C CA . HIS A 1 192 ? -10.916 -13.395 -11.198 1.00 94.31 192 HIS A CA 1
ATOM 1490 C C . HIS A 1 192 ? -10.708 -14.814 -11.758 1.00 94.31 192 HIS A C 1
ATOM 1492 O O . HIS A 1 192 ? -11.014 -15.032 -12.937 1.00 94.31 192 HIS A O 1
ATOM 1498 N N . PRO A 1 193 ? -10.176 -15.765 -10.966 1.00 89.50 193 PRO A N 1
ATOM 1499 C CA . PRO A 1 193 ? -9.907 -17.120 -11.447 1.00 89.50 193 PRO A CA 1
ATOM 1500 C C . PRO A 1 193 ? -11.195 -17.820 -11.890 1.00 89.50 193 PRO A C 1
ATOM 1502 O O . PRO A 1 193 ? -11.215 -18.462 -12.940 1.00 89.50 193 PRO A O 1
ATOM 1505 N N . ASP A 1 194 ? -12.288 -17.597 -11.160 1.00 87.50 194 ASP A N 1
ATOM 1506 C CA . ASP A 1 194 ? -13.606 -18.094 -11.533 1.00 87.50 194 ASP A CA 1
ATOM 1507 C C . ASP A 1 194 ? -14.316 -17.084 -12.440 1.00 87.50 194 ASP A C 1
ATOM 1509 O O . ASP A 1 194 ? -14.525 -15.925 -12.078 1.00 87.50 194 ASP A O 1
ATOM 1513 N N . GLY A 1 195 ? -14.680 -17.508 -13.648 1.00 81.56 195 GLY A N 1
ATOM 1514 C CA . GLY A 1 195 ? -15.478 -16.702 -14.577 1.00 81.56 195 GLY A CA 1
ATOM 1515 C C . GLY A 1 195 ? -14.717 -15.617 -15.348 1.00 81.56 195 GLY A C 1
ATOM 1516 O O . GLY A 1 195 ? -15.329 -14.934 -16.166 1.00 81.56 195 GLY A O 1
ATOM 1517 N N . GLY A 1 196 ? -13.406 -15.448 -15.139 1.00 90.00 196 GLY A N 1
ATOM 1518 C CA . GLY A 1 196 ? -12.568 -14.600 -15.995 1.00 90.00 196 GLY A CA 1
ATOM 1519 C C . GLY A 1 196 ? -12.902 -13.105 -15.936 1.00 90.00 196 GLY A C 1
ATOM 1520 O O . GLY A 1 196 ? -12.589 -12.354 -16.862 1.00 90.00 196 GLY A O 1
ATOM 1521 N N . ARG A 1 197 ? -13.554 -12.652 -14.860 1.00 92.69 197 ARG A N 1
ATOM 1522 C CA . ARG A 1 197 ? -13.982 -11.259 -14.715 1.00 92.69 197 ARG A CA 1
ATOM 1523 C C . ARG A 1 197 ? -12.781 -10.353 -14.470 1.00 92.69 197 ARG A C 1
ATOM 1525 O O . ARG A 1 197 ? -12.041 -10.553 -13.513 1.00 92.69 197 ARG A O 1
ATOM 1532 N N . PHE A 1 198 ? -12.611 -9.340 -15.310 1.00 95.12 198 PHE A N 1
ATOM 1533 C CA . PHE A 1 198 ? -11.586 -8.314 -15.133 1.00 95.12 198 PHE A CA 1
ATOM 1534 C C . PHE A 1 198 ? -11.959 -7.355 -13.990 1.00 95.12 198 PHE A C 1
ATOM 1536 O O . PHE A 1 198 ? -13.099 -6.894 -13.917 1.00 95.12 198 PHE A O 1
ATOM 1543 N N . GLN A 1 199 ? -11.012 -7.071 -13.095 1.00 96.06 199 GLN A N 1
ATOM 1544 C CA . GLN A 1 199 ? -11.239 -6.385 -11.819 1.00 96.06 199 GLN A CA 1
ATOM 1545 C C . GLN A 1 199 ? -10.320 -5.174 -11.633 1.00 96.06 199 GLN A C 1
ATOM 1547 O O . GLN A 1 199 ? -9.701 -5.001 -10.583 1.00 96.06 199 GLN A O 1
ATOM 1552 N N . GLU A 1 200 ? -10.243 -4.321 -12.653 1.00 96.94 200 GLU A N 1
ATOM 1553 C CA . GLU A 1 200 ? -9.643 -2.989 -12.550 1.00 96.94 200 GLU A CA 1
ATOM 1554 C C . GLU A 1 200 ? -10.679 -1.927 -12.912 1.00 96.94 200 GLU A C 1
ATOM 1556 O O . GLU A 1 200 ? -11.472 -2.103 -13.842 1.00 96.94 200 GLU A O 1
ATOM 1561 N N . LEU A 1 201 ? -10.652 -0.804 -12.199 1.00 96.38 201 LEU A N 1
ATOM 1562 C CA . LEU A 1 201 ? -11.490 0.341 -12.522 1.00 96.38 201 LEU A CA 1
ATOM 1563 C C . LEU A 1 201 ? -10.908 1.071 -13.734 1.00 96.38 201 LEU A C 1
ATOM 1565 O O . LEU A 1 201 ? -9.845 1.687 -13.648 1.00 96.38 201 LEU A O 1
ATOM 1569 N N . ARG A 1 202 ? -11.616 1.004 -14.861 1.00 95.25 202 ARG A N 1
ATOM 1570 C CA . ARG A 1 202 ? -11.261 1.694 -16.102 1.00 95.25 202 ARG A CA 1
ATOM 1571 C C . ARG A 1 202 ? -12.500 2.311 -16.744 1.00 95.25 202 ARG A C 1
ATOM 1573 O O . ARG A 1 202 ? -13.607 1.809 -16.559 1.00 95.25 202 ARG A O 1
ATOM 1580 N N . ASP A 1 203 ? -12.322 3.398 -17.486 1.00 93.50 203 ASP A N 1
ATOM 1581 C CA . ASP A 1 203 ? -13.378 3.934 -18.350 1.00 93.50 203 ASP A CA 1
ATOM 1582 C C . ASP A 1 203 ? -13.521 3.129 -19.658 1.00 93.50 203 ASP A C 1
ATOM 1584 O O . ASP A 1 203 ? -12.808 2.150 -19.893 1.00 93.50 203 ASP A O 1
ATOM 1588 N N . GLY A 1 204 ? -14.438 3.550 -20.536 1.00 91.31 204 GLY A N 1
ATOM 1589 C CA . GLY A 1 204 ? -14.680 2.890 -21.825 1.00 91.31 204 GLY A CA 1
ATOM 1590 C C . GLY A 1 204 ? -13.492 2.911 -22.797 1.00 91.31 204 GLY A C 1
ATOM 1591 O O . GLY A 1 204 ? -13.474 2.123 -23.736 1.00 91.31 204 GLY A O 1
ATOM 1592 N N . SER A 1 205 ? -12.491 3.770 -22.570 1.00 92.19 205 SER A N 1
ATOM 1593 C CA . SER A 1 205 ? -11.242 3.801 -23.344 1.00 92.19 205 SER A CA 1
ATOM 1594 C C . SER A 1 205 ? -10.153 2.891 -22.759 1.00 92.19 205 SER A C 1
ATOM 1596 O O . SER A 1 205 ? -9.091 2.729 -23.356 1.00 92.19 205 SER A O 1
ATOM 1598 N N . GLY A 1 206 ? -10.402 2.292 -21.589 1.00 90.88 206 GLY A N 1
ATOM 1599 C CA . GLY A 1 206 ? -9.413 1.530 -20.833 1.00 90.88 206 GLY A CA 1
ATOM 1600 C C . GLY A 1 206 ? -8.509 2.394 -19.947 1.00 90.88 206 GLY A C 1
ATOM 1601 O O . GLY A 1 206 ? -7.528 1.878 -19.407 1.00 90.88 206 GLY A O 1
ATOM 1602 N N . SER A 1 207 ? -8.817 3.681 -19.770 1.00 91.56 207 SER A N 1
ATOM 1603 C CA . SER A 1 207 ? -8.053 4.581 -18.905 1.00 91.56 207 SER A CA 1
ATOM 1604 C C . SER A 1 207 ? -8.405 4.364 -17.435 1.00 91.56 207 SER A C 1
ATOM 1606 O O . SER A 1 207 ? -9.575 4.266 -17.068 1.00 91.56 207 SER A O 1
ATOM 1608 N N . HIS A 1 208 ? -7.384 4.339 -16.578 1.00 91.44 208 HIS A N 1
ATOM 1609 C CA . HIS A 1 208 ? -7.541 4.324 -15.121 1.00 91.44 208 HIS A CA 1
ATOM 1610 C C . HIS A 1 208 ? -7.724 5.735 -14.528 1.00 91.44 208 HIS A C 1
ATOM 1612 O O . HIS A 1 208 ? -8.000 5.879 -13.341 1.00 91.44 208 HIS A O 1
ATOM 1618 N N . PHE A 1 209 ? -7.615 6.793 -15.340 1.00 91.81 209 PHE A N 1
ATOM 1619 C CA . PHE A 1 209 ? -7.954 8.163 -14.940 1.00 91.81 209 PHE A CA 1
ATOM 1620 C C . PHE A 1 209 ? -9.458 8.387 -15.064 1.00 91.81 209 PHE A C 1
ATOM 1622 O O . PHE A 1 209 ? -9.927 9.098 -15.949 1.00 91.81 209 PHE A O 1
ATOM 1629 N N . THR A 1 210 ? -10.219 7.749 -14.182 1.00 93.62 210 THR A N 1
ATOM 1630 C CA . THR A 1 210 ? -11.679 7.795 -14.212 1.00 93.62 210 THR A CA 1
ATOM 1631 C C . THR A 1 210 ? -12.265 7.971 -12.819 1.00 93.62 210 THR A C 1
ATOM 1633 O O . THR A 1 210 ? -11.650 7.616 -11.815 1.00 93.62 210 THR A O 1
ATOM 1636 N N . ARG A 1 211 ? -13.483 8.513 -12.760 1.00 94.31 211 ARG A N 1
ATOM 1637 C CA . ARG A 1 211 ? -14.285 8.570 -11.539 1.00 94.31 211 ARG A CA 1
ATOM 1638 C C . ARG A 1 211 ? -15.292 7.431 -11.573 1.00 94.31 211 ARG A C 1
ATOM 1640 O O . ARG A 1 211 ? -16.166 7.401 -12.434 1.00 94.31 211 ARG A O 1
ATOM 1647 N N . GLY A 1 212 ? -15.216 6.531 -10.603 1.00 92.75 212 GLY A N 1
ATOM 1648 C CA . GLY A 1 212 ? -16.141 5.410 -10.522 1.00 92.75 212 GLY A CA 1
ATOM 1649 C C . GLY A 1 212 ? -15.983 4.607 -9.243 1.00 92.75 212 GLY A C 1
ATOM 1650 O O . GLY A 1 212 ? -15.290 5.009 -8.314 1.00 92.75 212 GLY A O 1
ATOM 1651 N N . ASN A 1 213 ? -16.657 3.465 -9.212 1.00 93.06 213 ASN A N 1
ATOM 1652 C CA . ASN A 1 213 ? -16.532 2.461 -8.167 1.00 93.06 213 ASN A CA 1
ATOM 1653 C C . ASN A 1 213 ? -16.322 1.094 -8.822 1.00 93.06 213 ASN A C 1
ATOM 1655 O O . ASN A 1 213 ? -16.776 0.863 -9.943 1.00 93.06 213 ASN A O 1
ATOM 1659 N N . LEU A 1 214 ? -15.628 0.204 -8.120 1.00 93.06 214 LEU A N 1
ATOM 1660 C CA . LEU A 1 214 ? -15.358 -1.153 -8.570 1.00 93.06 214 LEU A CA 1
ATOM 1661 C C . LEU A 1 214 ? -15.926 -2.134 -7.549 1.00 93.06 214 LEU A C 1
ATOM 1663 O O . LEU A 1 214 ? -15.444 -2.210 -6.422 1.00 93.06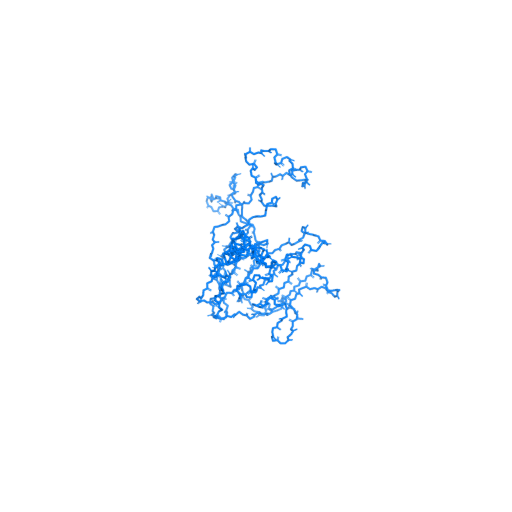 214 LEU A O 1
ATOM 1667 N N . LEU A 1 215 ? -16.921 -2.913 -7.966 1.00 92.31 215 LEU A N 1
ATOM 1668 C CA . LEU A 1 215 ? -17.327 -4.111 -7.244 1.00 92.31 215 LEU A CA 1
ATOM 1669 C C . LEU A 1 215 ? -16.418 -5.266 -7.669 1.00 92.31 215 LEU A C 1
ATOM 1671 O O . LEU A 1 215 ? -16.524 -5.756 -8.796 1.00 92.31 215 LEU A O 1
ATOM 1675 N N . ALA A 1 216 ? -15.564 -5.722 -6.762 1.00 93.19 216 ALA A N 1
ATOM 1676 C CA . ALA A 1 216 ? -14.663 -6.843 -6.989 1.00 93.19 216 ALA A CA 1
ATOM 1677 C C . ALA A 1 216 ? -14.946 -8.000 -6.024 1.00 93.19 216 ALA A C 1
ATOM 1679 O O . ALA A 1 216 ? -15.478 -7.806 -4.934 1.00 93.19 216 ALA A O 1
ATOM 1680 N N . GLU A 1 217 ? -14.592 -9.203 -6.451 1.00 92.94 217 GLU A N 1
ATOM 1681 C CA . GLU A 1 217 ? -14.563 -10.418 -5.641 1.00 92.94 217 GLU A CA 1
ATOM 1682 C C . GLU A 1 217 ? -13.118 -10.899 -5.548 1.00 92.94 217 GLU A C 1
ATOM 1684 O O . GLU A 1 217 ? -12.313 -10.691 -6.458 1.00 92.94 217 GLU A O 1
ATOM 1689 N N . LEU A 1 218 ? -12.751 -11.480 -4.414 1.00 93.25 218 LEU A N 1
ATOM 1690 C CA . LEU A 1 218 ? -11.377 -11.872 -4.165 1.00 93.25 218 LEU A CA 1
ATOM 1691 C C . LEU A 1 218 ? -11.344 -13.119 -3.295 1.00 93.25 218 LEU A C 1
ATOM 1693 O O . LEU A 1 218 ? -11.899 -13.124 -2.196 1.00 93.25 218 LEU A O 1
ATOM 1697 N N . ASP A 1 219 ? -10.648 -14.143 -3.774 1.00 94.81 219 ASP A N 1
ATOM 1698 C CA . ASP A 1 219 ? -10.453 -15.375 -3.023 1.00 94.81 219 ASP A CA 1
ATOM 1699 C C . ASP A 1 219 ? -9.340 -15.195 -1.998 1.00 94.81 219 ASP A C 1
ATOM 1701 O O . ASP A 1 219 ? -8.166 -15.026 -2.343 1.00 94.81 219 ASP A O 1
ATOM 1705 N N . ILE A 1 220 ? -9.720 -15.247 -0.724 1.00 96.00 220 ILE A N 1
ATOM 1706 C CA . ILE A 1 220 ? -8.801 -15.186 0.410 1.00 96.00 220 ILE A CA 1
ATOM 1707 C C . ILE A 1 220 ? -8.491 -16.626 0.827 1.00 96.00 220 ILE A C 1
ATOM 1709 O O . ILE A 1 220 ? -9.385 -17.316 1.322 1.00 96.00 220 ILE A O 1
ATOM 1713 N N . PRO A 1 221 ? -7.255 -17.126 0.638 1.00 94.88 221 PRO A N 1
ATOM 1714 C CA . PRO A 1 221 ? -6.944 -18.489 1.039 1.00 94.88 221 PRO A CA 1
ATOM 1715 C C . PRO A 1 221 ? -6.990 -18.603 2.566 1.00 94.88 221 PRO A C 1
ATOM 1717 O O . PRO A 1 221 ? -6.335 -17.822 3.252 1.00 94.88 221 PRO A O 1
ATOM 1720 N N . LYS A 1 222 ? -7.718 -19.598 3.090 1.00 94.75 222 LYS A N 1
ATOM 1721 C CA . LYS A 1 222 ? -7.828 -19.863 4.540 1.00 94.75 222 LYS A CA 1
ATOM 1722 C C . LYS A 1 222 ? -6.511 -20.309 5.172 1.00 94.75 222 LYS A C 1
ATOM 1724 O O . LYS A 1 222 ? -6.193 -19.942 6.296 1.00 94.75 222 LYS A O 1
ATOM 1729 N N . HIS A 1 223 ? -5.733 -21.081 4.415 1.00 93.94 223 HIS A N 1
ATOM 1730 C CA . HIS A 1 223 ? -4.422 -21.591 4.816 1.00 93.94 223 HIS A CA 1
ATOM 1731 C C . HIS A 1 223 ? -3.380 -21.204 3.764 1.00 93.94 223 HIS A C 1
ATOM 1733 O O . HIS A 1 223 ? -2.949 -22.037 2.962 1.00 93.94 223 HIS A O 1
ATOM 1739 N N . PRO A 1 224 ? -3.035 -19.912 3.677 1.00 92.88 224 PRO A N 1
ATOM 1740 C CA . PRO A 1 224 ? -2.142 -19.433 2.642 1.00 92.88 224 PRO A CA 1
ATOM 1741 C C . PRO A 1 224 ? -0.696 -19.870 2.951 1.00 92.88 224 PRO A C 1
ATOM 1743 O O . PRO A 1 224 ? -0.255 -19.787 4.100 1.00 92.88 224 PRO A O 1
ATOM 1746 N N . PRO A 1 225 ? 0.088 -20.315 1.952 1.00 94.19 225 PRO A N 1
ATOM 1747 C CA . PRO A 1 225 ? 1.439 -20.799 2.200 1.00 94.19 225 PRO A CA 1
ATOM 1748 C C . PRO A 1 225 ? 2.354 -19.664 2.676 1.00 94.19 225 PRO A C 1
ATOM 1750 O O . PRO A 1 225 ? 2.213 -18.508 2.259 1.00 94.19 225 PRO A O 1
ATOM 1753 N N . THR A 1 226 ? 3.343 -20.001 3.499 1.00 95.12 226 THR A N 1
ATOM 1754 C CA . THR A 1 226 ? 4.470 -19.106 3.784 1.00 95.12 226 THR A CA 1
ATOM 1755 C C . THR A 1 226 ? 5.513 -19.288 2.689 1.00 95.12 226 THR A C 1
ATOM 1757 O O . THR A 1 226 ? 6.100 -20.360 2.547 1.00 95.12 226 THR A O 1
ATOM 1760 N N . THR A 1 227 ? 5.728 -18.260 1.870 1.00 96.06 227 THR A N 1
ATOM 1761 C CA . THR A 1 227 ? 6.681 -18.343 0.758 1.00 96.06 227 THR A CA 1
ATOM 1762 C C . THR A 1 227 ? 8.125 -18.285 1.239 1.00 96.06 227 THR A C 1
ATOM 1764 O O . THR A 1 227 ? 8.423 -17.733 2.299 1.00 96.06 227 THR A O 1
ATOM 1767 N N . LEU A 1 228 ? 9.052 -18.772 0.409 1.00 95.81 228 LEU A N 1
ATOM 1768 C CA . LEU A 1 228 ? 10.482 -18.602 0.668 1.00 95.81 228 LEU A CA 1
ATOM 1769 C C . LEU A 1 228 ? 10.833 -17.116 0.846 1.00 95.81 228 LEU A C 1
ATOM 1771 O O . LEU A 1 228 ? 11.535 -16.764 1.788 1.00 95.81 228 LEU A O 1
ATOM 1775 N N . TYR A 1 229 ? 10.275 -16.231 0.011 1.00 96.88 229 TYR A N 1
ATOM 1776 C CA . TYR A 1 229 ? 10.489 -14.789 0.145 1.00 96.88 229 TYR A CA 1
ATOM 1777 C C . TYR A 1 229 ? 9.981 -14.238 1.486 1.00 96.88 229 TYR A C 1
ATOM 1779 O O . TYR A 1 229 ? 10.672 -13.447 2.123 1.00 96.88 229 TYR A O 1
ATOM 1787 N N . ALA A 1 230 ? 8.824 -14.693 1.976 1.00 95.94 230 ALA A N 1
ATOM 1788 C CA . ALA A 1 230 ? 8.341 -14.296 3.295 1.00 95.94 230 ALA A CA 1
ATOM 1789 C C . ALA A 1 230 ? 9.321 -14.700 4.415 1.00 95.94 2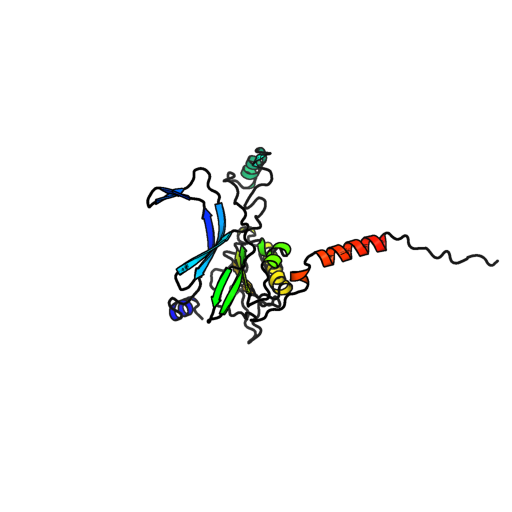30 ALA A C 1
ATOM 1791 O O . ALA A 1 230 ? 9.519 -13.921 5.347 1.00 95.94 230 ALA A O 1
ATOM 1792 N N . ILE A 1 231 ? 10.008 -15.843 4.286 1.00 95.12 231 ILE A N 1
ATOM 1793 C CA . ILE A 1 231 ? 10.949 -16.385 5.287 1.00 95.12 231 ILE A CA 1
ATOM 1794 C C . ILE A 1 231 ? 12.333 -15.728 5.217 1.00 95.12 231 ILE A C 1
ATOM 1796 O O . ILE A 1 231 ? 12.831 -15.236 6.229 1.00 95.12 231 ILE A O 1
ATOM 1800 N N . ILE A 1 232 ? 12.962 -15.678 4.039 1.00 96.00 232 ILE A N 1
ATOM 1801 C CA . ILE A 1 232 ? 14.355 -15.209 3.895 1.00 96.00 232 ILE A CA 1
ATOM 1802 C C . ILE A 1 232 ? 14.466 -13.796 3.307 1.00 96.00 232 ILE A C 1
ATOM 1804 O O . ILE A 1 232 ? 15.415 -13.072 3.603 1.00 96.00 232 ILE A O 1
ATOM 1808 N N . GLY A 1 233 ? 13.472 -13.362 2.531 1.00 96.06 233 GLY A N 1
ATOM 1809 C CA . GLY A 1 233 ? 13.476 -12.117 1.758 1.00 96.06 233 GLY A CA 1
ATOM 1810 C C . GLY A 1 233 ? 14.714 -11.959 0.889 1.00 96.06 233 GLY A C 1
ATOM 1811 O O . GLY A 1 233 ? 15.145 -12.904 0.231 1.00 96.06 233 GLY A O 1
ATOM 1812 N N . ASP A 1 234 ? 15.295 -10.762 0.903 1.00 95.62 234 ASP A N 1
ATOM 1813 C CA . ASP A 1 234 ? 16.351 -10.379 -0.040 1.00 95.62 234 ASP A CA 1
ATOM 1814 C C . ASP A 1 234 ? 17.680 -11.126 0.195 1.00 95.62 234 ASP A C 1
ATOM 1816 O O . ASP A 1 234 ? 18.532 -11.157 -0.694 1.00 95.62 234 ASP A O 1
ATOM 1820 N N . TRP A 1 235 ? 17.853 -11.793 1.347 1.00 96.00 235 TRP A N 1
ATOM 1821 C CA . TRP A 1 235 ? 19.064 -12.555 1.673 1.00 96.00 235 TRP A CA 1
ATOM 1822 C C . TRP A 1 235 ? 19.398 -13.629 0.639 1.00 96.00 235 TRP A C 1
ATOM 1824 O O . TRP A 1 235 ? 20.573 -13.838 0.358 1.00 96.00 235 TRP A O 1
ATOM 1834 N N . GLY A 1 236 ? 18.395 -14.274 0.033 1.00 91.56 236 GLY A N 1
ATOM 1835 C CA . GLY A 1 236 ? 18.640 -15.276 -1.008 1.00 91.56 236 GLY A CA 1
ATOM 1836 C C . GLY A 1 236 ? 19.387 -14.688 -2.208 1.00 91.56 236 GLY A C 1
ATOM 1837 O O . GLY A 1 236 ? 20.384 -15.247 -2.659 1.00 91.56 236 GLY A O 1
ATOM 1838 N N . VAL A 1 237 ? 18.955 -13.515 -2.678 1.00 93.81 237 VAL A N 1
ATOM 1839 C CA . VAL A 1 237 ? 19.596 -12.819 -3.804 1.00 93.81 237 VAL A CA 1
ATOM 1840 C C . VAL A 1 237 ? 20.950 -12.245 -3.394 1.00 93.81 237 VAL A C 1
ATOM 1842 O O . VAL A 1 237 ? 21.905 -12.346 -4.159 1.00 93.81 237 VAL A O 1
ATOM 1845 N N . ILE A 1 238 ? 21.066 -11.701 -2.179 1.00 96.06 238 ILE A N 1
ATOM 1846 C CA . ILE A 1 238 ? 22.333 -11.168 -1.657 1.00 96.06 238 ILE A CA 1
ATOM 1847 C C . ILE A 1 238 ? 23.398 -12.271 -1.584 1.00 96.06 238 ILE A C 1
ATOM 1849 O O . ILE A 1 238 ? 24.517 -12.066 -2.049 1.00 96.06 238 ILE A O 1
ATOM 1853 N N . VAL A 1 239 ? 23.058 -13.454 -1.061 1.00 96.62 239 VAL A N 1
ATOM 1854 C CA . VAL A 1 239 ? 23.988 -14.593 -0.987 1.00 96.62 239 VAL A CA 1
ATOM 1855 C C . VAL A 1 239 ? 24.421 -15.031 -2.385 1.00 96.62 239 VAL A C 1
ATOM 1857 O O . VAL A 1 239 ? 25.615 -15.203 -2.619 1.00 96.62 239 VAL A O 1
ATOM 1860 N N . LEU A 1 240 ? 23.486 -15.151 -3.332 1.00 96.06 240 LEU A N 1
ATOM 1861 C CA . LEU A 1 240 ? 23.815 -15.498 -4.719 1.00 96.06 240 LEU A CA 1
ATOM 1862 C C . LEU A 1 240 ? 24.726 -14.454 -5.377 1.00 96.06 240 LEU A C 1
ATOM 1864 O O . LEU A 1 240 ? 25.676 -14.825 -6.065 1.00 96.06 240 LEU A O 1
ATOM 1868 N N . ALA A 1 241 ? 24.481 -13.165 -5.135 1.00 96.69 241 ALA A N 1
ATOM 1869 C CA . ALA A 1 241 ? 25.318 -12.087 -5.650 1.00 96.69 241 ALA A CA 1
ATOM 1870 C C . ALA A 1 241 ? 26.745 -12.163 -5.084 1.00 96.69 241 ALA A C 1
ATOM 1872 O O . ALA A 1 241 ? 27.710 -12.092 -5.842 1.00 96.69 241 ALA A O 1
ATOM 1873 N N . VAL A 1 242 ? 26.890 -12.377 -3.772 1.00 97.06 242 VAL A N 1
ATOM 1874 C CA . VAL A 1 242 ? 28.201 -12.530 -3.119 1.00 97.06 242 VAL A CA 1
ATOM 1875 C C . VAL A 1 242 ? 28.941 -13.756 -3.653 1.00 97.06 242 VAL A C 1
ATOM 1877 O O . VAL A 1 242 ? 30.109 -13.646 -4.018 1.00 97.06 242 VAL A O 1
ATOM 1880 N N . VAL A 1 243 ? 28.273 -14.908 -3.760 1.00 96.62 243 VAL A N 1
ATOM 1881 C CA . VAL A 1 243 ? 28.872 -16.130 -4.323 1.00 96.62 243 VAL A CA 1
ATOM 1882 C C . VAL A 1 243 ? 29.315 -15.904 -5.768 1.00 96.62 243 VAL A C 1
ATOM 1884 O O . VAL A 1 243 ? 30.426 -16.287 -6.125 1.00 96.62 243 VAL A O 1
ATOM 1887 N N . GLY A 1 244 ? 28.497 -15.236 -6.584 1.00 95.94 244 GLY A N 1
ATOM 1888 C CA . GLY A 1 244 ? 28.847 -14.895 -7.963 1.00 95.94 244 GLY A CA 1
ATOM 1889 C C . GLY A 1 244 ? 30.100 -14.021 -8.056 1.00 95.94 244 GLY A C 1
ATOM 1890 O O . GLY A 1 244 ? 30.992 -14.313 -8.852 1.00 95.94 244 GLY A O 1
ATOM 1891 N N . VAL A 1 245 ? 30.211 -13.000 -7.200 1.00 95.94 245 VAL A N 1
ATOM 1892 C CA . VAL A 1 245 ? 31.410 -12.150 -7.115 1.00 95.94 245 VAL A CA 1
ATOM 1893 C C . VAL A 1 245 ? 32.635 -12.962 -6.687 1.00 95.94 245 VAL A C 1
ATOM 1895 O O . VAL A 1 245 ? 33.690 -12.832 -7.302 1.00 95.94 245 VAL A O 1
ATOM 1898 N N . LEU A 1 246 ? 32.505 -13.831 -5.680 1.00 95.00 246 LEU A N 1
ATOM 1899 C CA . LEU A 1 246 ? 33.611 -14.665 -5.201 1.00 95.00 246 LEU A CA 1
ATOM 1900 C C . LEU A 1 246 ? 34.095 -15.650 -6.270 1.00 95.00 246 LEU A C 1
ATOM 1902 O O . LEU A 1 246 ? 35.298 -15.760 -6.483 1.00 95.00 246 LEU A O 1
ATOM 1906 N N . LEU A 1 247 ? 33.179 -16.325 -6.972 1.00 93.94 247 LEU A N 1
ATOM 1907 C CA . LEU A 1 247 ? 33.520 -17.247 -8.060 1.00 93.94 247 LEU A CA 1
ATOM 1908 C C . LEU A 1 247 ? 34.171 -16.523 -9.245 1.00 93.94 247 LEU A C 1
ATOM 1910 O O . LEU A 1 247 ? 35.113 -17.050 -9.829 1.00 93.94 247 LEU A O 1
ATOM 1914 N N . GLY A 1 248 ? 33.711 -15.311 -9.572 1.00 91.31 248 GLY A N 1
ATOM 1915 C CA . GLY A 1 248 ? 34.311 -14.479 -10.619 1.00 91.31 248 GLY A CA 1
ATOM 1916 C C . GLY A 1 248 ? 35.678 -13.897 -10.244 1.00 91.31 248 GLY A C 1
ATOM 1917 O O . GLY A 1 248 ? 36.484 -13.610 -11.126 1.00 91.31 248 GLY A O 1
ATOM 1918 N N . ALA A 1 249 ? 35.956 -13.741 -8.947 1.00 87.69 249 ALA A N 1
ATOM 1919 C CA . ALA A 1 249 ? 37.235 -13.257 -8.434 1.00 87.69 249 ALA A CA 1
ATOM 1920 C C . ALA A 1 249 ? 38.310 -14.354 -8.330 1.00 87.69 249 ALA A C 1
ATOM 1922 O O . ALA A 1 249 ? 39.490 -14.027 -8.189 1.00 87.69 249 ALA A O 1
ATOM 1923 N N . VAL A 1 250 ? 37.943 -15.643 -8.414 1.00 83.50 250 VAL A N 1
ATOM 1924 C CA . VAL A 1 250 ? 38.927 -16.730 -8.522 1.00 83.50 250 VAL A CA 1
ATOM 1925 C C . VAL A 1 250 ? 39.623 -16.589 -9.878 1.00 83.50 250 VAL A C 1
ATOM 1927 O O . VAL A 1 250 ? 38.958 -16.727 -10.908 1.00 83.50 250 VAL A O 1
ATOM 1930 N N . PRO A 1 251 ? 40.947 -16.333 -9.929 1.00 75.50 251 PRO A N 1
ATOM 1931 C CA . PRO A 1 251 ? 41.655 -16.249 -11.196 1.00 75.50 251 PRO A CA 1
ATOM 1932 C C . PRO A 1 251 ? 41.430 -17.556 -11.940 1.00 75.50 251 PRO A C 1
ATOM 1934 O O . PRO A 1 251 ? 41.717 -18.626 -11.392 1.00 75.50 251 PRO A O 1
ATOM 1937 N N . ALA A 1 252 ? 40.919 -17.480 -13.171 1.00 66.00 252 ALA A N 1
ATOM 1938 C CA . ALA A 1 252 ? 40.868 -18.638 -14.045 1.00 66.00 252 ALA A CA 1
ATOM 1939 C C . ALA A 1 252 ? 42.273 -19.243 -14.039 1.00 66.00 252 ALA A C 1
ATOM 1941 O O . ALA A 1 252 ? 43.224 -18.609 -14.507 1.00 66.00 252 ALA A O 1
ATOM 1942 N N . ARG A 1 253 ? 42.431 -20.435 -13.447 1.00 61.19 253 ARG A N 1
ATOM 1943 C CA . ARG A 1 253 ? 43.642 -21.234 -13.613 1.00 61.19 253 ARG A CA 1
ATOM 1944 C C . ARG A 1 253 ? 43.684 -21.562 -15.095 1.00 61.19 253 ARG A C 1
ATOM 1946 O O . ARG A 1 253 ? 43.116 -22.552 -15.535 1.00 61.19 253 ARG A O 1
ATOM 1953 N N . ARG A 1 254 ? 44.270 -20.651 -15.872 1.00 59.16 254 ARG A N 1
ATOM 1954 C CA . ARG A 1 254 ? 44.566 -20.821 -17.284 1.00 59.16 254 ARG A CA 1
ATOM 1955 C C . ARG A 1 254 ? 45.402 -22.087 -17.326 1.00 59.16 254 ARG A C 1
ATOM 1957 O O . ARG A 1 254 ? 46.531 -22.081 -16.834 1.00 59.16 254 ARG A O 1
ATOM 1964 N N . GLU A 1 255 ? 44.823 -23.173 -17.822 1.00 56.03 255 GLU A N 1
ATOM 1965 C CA . GLU A 1 255 ? 45.589 -24.351 -18.187 1.00 56.03 255 GLU A CA 1
ATOM 1966 C C . GLU A 1 255 ? 46.675 -23.866 -19.148 1.00 56.03 255 GLU A C 1
ATOM 1968 O O . GLU A 1 255 ? 46.415 -23.564 -20.312 1.00 56.03 255 GLU A O 1
ATOM 1973 N N . ARG A 1 256 ? 47.905 -23.723 -18.644 1.00 53.19 256 ARG A N 1
ATOM 1974 C CA . ARG A 1 256 ? 49.092 -23.744 -19.489 1.00 53.19 256 ARG A CA 1
ATOM 1975 C C . ARG A 1 256 ? 49.162 -25.167 -20.030 1.00 53.19 256 ARG A C 1
ATOM 1977 O O . ARG A 1 256 ? 49.809 -26.023 -19.432 1.00 53.19 256 ARG A O 1
ATOM 1984 N N . ARG A 1 257 ? 48.421 -25.440 -21.108 1.00 53.19 257 ARG A N 1
ATOM 1985 C CA . ARG A 1 257 ? 48.682 -26.614 -21.932 1.00 53.19 257 ARG A CA 1
ATOM 1986 C C . ARG A 1 257 ? 50.099 -26.468 -22.471 1.00 53.19 257 ARG A C 1
ATOM 1988 O O . ARG A 1 257 ? 50.500 -25.411 -22.946 1.00 53.19 257 ARG A O 1
ATOM 1995 N N . LEU A 1 258 ? 50.842 -27.533 -22.240 1.00 57.00 258 LEU A N 1
ATOM 1996 C CA . LEU A 1 258 ? 52.240 -27.743 -22.544 1.00 57.00 258 LEU A CA 1
ATOM 1997 C C . LEU A 1 258 ? 52.478 -27.608 -24.056 1.00 57.00 258 LEU A C 1
ATOM 1999 O O . LEU A 1 258 ? 52.241 -28.560 -24.790 1.00 57.00 258 LEU A O 1
ATOM 2003 N N . ASP A 1 259 ? 52.985 -26.461 -24.505 1.00 51.12 259 ASP A N 1
ATOM 2004 C CA . ASP A 1 259 ? 53.735 -26.379 -25.762 1.00 51.12 259 ASP A CA 1
ATOM 2005 C C . ASP A 1 259 ? 55.181 -26.771 -25.442 1.00 51.12 259 ASP A C 1
ATOM 2007 O O . ASP A 1 259 ? 56.023 -25.945 -25.092 1.00 51.12 259 ASP A O 1
ATOM 2011 N N . GLY A 1 260 ? 55.431 -28.077 -25.443 1.00 53.28 260 GLY A N 1
ATOM 2012 C CA . GLY A 1 260 ? 56.719 -28.665 -25.092 1.00 53.28 260 GLY A CA 1
ATOM 2013 C C . GLY A 1 260 ? 56.878 -30.049 -25.701 1.00 53.28 260 GLY A C 1
ATOM 2014 O O . GLY A 1 260 ? 56.987 -31.028 -24.972 1.00 53.28 260 GLY A O 1
ATOM 2015 N N . ALA A 1 261 ? 56.848 -30.126 -27.031 1.00 49.12 261 ALA A N 1
ATOM 2016 C CA . ALA A 1 261 ? 57.387 -31.247 -27.793 1.00 49.12 261 ALA A CA 1
ATOM 2017 C C . ALA A 1 261 ? 57.842 -30.736 -29.171 1.00 49.12 261 ALA A C 1
ATOM 2019 O O . ALA A 1 261 ? 57.042 -30.639 -30.101 1.00 49.12 261 ALA A O 1
ATOM 2020 N N . ALA A 1 262 ? 59.121 -30.374 -29.259 1.00 48.88 262 ALA A N 1
ATOM 2021 C CA . ALA A 1 262 ? 59.906 -30.282 -30.485 1.00 48.88 262 ALA A CA 1
ATOM 2022 C C . ALA A 1 262 ? 61.282 -30.883 -30.189 1.00 48.88 262 ALA A C 1
ATOM 2024 O O . ALA A 1 262 ? 61.793 -30.613 -29.075 1.00 48.88 262 ALA A O 1
#

Secondary structure (DSSP, 8-state):
--HHHHHHHTTT---EEEEEEEE-EEEETTEEEE-SS--EEEEEEEE-TT--EEEEE-SSPPBTTTB-TTTTT-THHHHHHHHHHSS----PPPPP---SPEEEEETTEEEEEEEEEGGGGG-HHHHGGG--SSS-EEEEEEE-GGGG-SSTHHHHHHHHHHHHHHHHT--EEEEESSS--EEE-TTS-SB-TTTT-B-B---TTS-S-------------SS----HHHHHTTHHHHHHHHHHHHHHHS------------

Foldseek 3Di:
DDPVVVVVVCPLQDKDKAWDKDWDFDDDDPDTHHDPDIAIFTWIWIQGSVRDIDIFGAADDDDLPADDPCCVVPVVSQVVSCVVVVDGDPDHHDHTDDLEFDWYADPNDTEGEQEAEAQRLLVLVRSLSHDDQQWWYAYEYEHECVVCPPDCPLVVSLVSNLVSLQQALHWYAHDYPQGKGATAGSNSDRFDPPPRDRTIDADPVRDSRDDDDTDDDYDTDGRGDGHPCSVQNCVVVVVVVVVVVVVVPPPPPPPPPDPDDD

Radius of gyration: 23.77 Å; Cα contacts (8 Å, |Δi|>4): 451; chains: 1; bounding box: 88×58×60 Å

Sequence (262 aa):
YNTLDRIREGGDNFTLMLGVNEMEAERDGDVFMMKSDPRVWNSLAVISADGKLQTFRKHHLVIFGEYIPLVDKLPFLAKIYEQQAGVKYGGAFSMGESLEPLPVEIRGETVGVIPSVCFEDTVPRLLRKFVRSDGPQIIVNVTNDGWFKATPGAAQHFANARFRAIELRRPMIRCANTGVSAAITSTGSTVHPDGGRFQELRDGSGSHFTRGNLLAELDIPKHPPTTLYAIIGDWGVIVLAVVGVLLGAVPARRERRLDGAA